Protein AF-A0A8S3I708-F1 (afdb_monomer)

InterPro domains:
  IPR000477 Reverse transcriptase domain [PF00078] (8-119)
  IPR000477 Reverse transcriptase domain [PS50878] (1-149)
  IPR003545 Telomerase reverse transcriptase [PR01365] (40-56)
  IPR003545 Telomerase reverse transcriptase [PR01365] (77-89)
  IPR043128 Reverse transcriptase/Diguanylate cyclase domain [G3DSA:3.30.70.270] (2-130)
  IPR043502 DNA/RNA polymerase superfamily [SSF56672] (41-200)
  IPR058912 Helix-turn-helix domain, animal [PF26215] (153-213)

pLDDT: mean 82.31, std 14.18, range [29.98, 96.44]

Mean predicted aligned error: 11.84 Å

Radius of gyration: 25.13 Å; Cα contacts (8 Å, |Δi|>4): 269; chains: 1; bounding box: 55×65×60 Å

Sequence (303 aa):
MEKLVQSKKLENLKLTKTDIKNLLLLSLKNNYFKFNNKFYKQKYGLPMGNTLSPLIADIYMDHYSKEHLQQINTPSKLWRYVDDILIITTMEEEQLKQYVNDLNNIKGTIRFTYEYEKKNKINFLDTTITKEIINNKQEIKIRWFRKETAADRFLNYRSSHNKSVKTNIVKNMTQRIIKTTNDPKEQQEDLNKLRRMLINSDYPINVIEKLIKEACETSKTKTPQTPNNKEFKYKINLPYVPGIEVLKRRLEKLNIKLYFSYPNKLQSVLNQSMKSQSRSVIYQVQCDCNPPKIYNGETKTRQ

Nearest PDB structures (foldseek):
  6wph-assembly1_B  TM=5.092E-01  e=2.331E+00  HIV-1 M:B_HXB2R
  8ghg-assembly1_A  TM=1.794E-01  e=8.470E+00  Homo sapiens

Foldseek 3Di:
DVVVVPPPVVVVVPADPVNVVVVVCCQFQQDWDADPNDIDGDPDAGDDPPPCRLVVLVVVVVVLCVVQVCPPDPFVDWDDDRPDIDTHDPDDPVRVVVSQVVSCPPPDDDHDDDDDQDQQWDDDDQWIWHWDQDPNDTDIWIFGDDDPPDPLEDAAPPDLDDPVVVLVVLLVLLLCRVVGGDDPVRSVVVLVSNLVSNVVSVHDNVSNVVSSVVSVVVNVDPDPPDPPPLQAPEEDEEAGDPPCVVVQVVCVVVSYHYHHDHPDDPCVVVPPPPVPPDDWDWDWDWDPDVVIDIDIDIDDDDD

Secondary structure (DSSP, 8-state):
-GGGTT-HHHHTTT--HHHHHHHHHHHHH--EEEETTEEEE--SSPPTT-TTHHHHHHHHHHHHIIIIIHHH---SEEEEETTEEEEE----HHHHHHHHHHHHHSSSS--------BTTEEEETTEEEEEEEETTEEEEEEEE---TT-------TTSSS-HHHHHHHHHHHHHHHHHH---HHHHHHHHHHHHHHHHTTT--HHHHHHHHHHHHHHHH------------SEEEEEE--TTTHHHHHHHHHTTEEEEEE----HHHHHTS-----SSS-EEEEEE-SSS-EEEEEE-----

Organism: NCBI:txid392030

Solvent-accessible surface area (backbone atoms only — not comparable to full-atom values): 18852 Å² total; per-residue (Å²): 118,75,81,70,73,73,40,73,74,53,69,76,62,76,63,50,75,65,53,53,50,51,53,49,49,50,64,70,66,66,44,68,50,78,54,95,95,38,82,46,68,67,88,72,86,69,60,88,88,46,87,59,34,63,58,55,51,49,54,51,51,52,49,49,39,60,66,58,56,52,71,79,44,83,54,86,44,75,48,75,59,95,90,50,74,51,75,46,70,91,68,51,72,70,55,48,51,50,53,43,49,55,58,47,65,46,94,68,92,68,73,74,84,87,82,77,73,52,95,52,30,42,77,57,90,62,25,32,42,32,65,43,77,56,95,95,37,85,43,80,46,38,32,63,42,77,66,89,85,57,86,63,71,58,81,49,55,84,49,86,61,62,66,68,60,63,50,47,53,52,31,52,52,49,42,46,40,59,76,37,23,73,49,71,68,60,36,51,53,53,49,54,50,49,51,52,27,39,47,77,16,63,42,56,66,73,58,51,55,52,41,47,50,53,28,60,54,50,70,73,53,88,68,83,78,73,79,80,80,74,82,55,85,42,78,47,78,42,72,57,53,95,73,56,68,64,52,45,65,58,35,48,74,71,37,28,42,72,44,73,41,76,85,89,39,70,62,71,67,69,60,58,80,76,78,68,92,62,83,72,46,78,48,75,48,78,40,93,48,90,77,71,46,76,48,78,48,69,51,78,78,85,127

Structure (mmCIF, N/CA/C/O backbone):
data_AF-A0A8S3I708-F1
#
_entry.id   AF-A0A8S3I708-F1
#
loop_
_atom_site.group_PDB
_atom_site.id
_atom_site.type_symbol
_atom_site.label_atom_id
_atom_site.label_alt_id
_atom_site.label_comp_id
_atom_site.label_asym_id
_atom_site.label_entity_id
_atom_site.label_seq_id
_atom_site.pdbx_PDB_ins_code
_atom_site.Cartn_x
_atom_site.Cartn_y
_atom_site.Cartn_z
_atom_site.occupancy
_atom_site.B_iso_or_equiv
_atom_site.auth_seq_id
_atom_site.auth_comp_id
_atom_site.auth_asym_id
_atom_site.auth_atom_id
_atom_site.pdbx_PDB_model_num
ATOM 1 N N . MET A 1 1 ? 1.262 28.264 4.996 1.00 37.06 1 MET A N 1
ATOM 2 C CA . MET A 1 1 ? 1.359 29.252 3.893 1.00 37.06 1 MET A CA 1
ATOM 3 C C . MET A 1 1 ? 2.664 30.046 3.929 1.00 37.06 1 MET A C 1
ATOM 5 O O . MET A 1 1 ? 3.233 30.258 2.870 1.00 37.06 1 MET A O 1
ATOM 9 N N . GLU A 1 2 ? 3.192 30.423 5.098 1.00 32.03 2 GLU A N 1
ATOM 10 C CA . GLU A 1 2 ? 4.430 31.227 5.199 1.00 32.03 2 GLU A CA 1
ATOM 11 C C . GLU A 1 2 ? 5.695 30.523 4.678 1.00 32.03 2 GLU A C 1
ATOM 13 O O . GLU A 1 2 ? 6.507 31.144 4.001 1.00 32.03 2 GLU A O 1
ATOM 18 N N . LYS A 1 3 ? 5.823 29.200 4.857 1.00 41.03 3 LYS A N 1
ATOM 19 C CA . LYS A 1 3 ? 6.991 28.436 4.367 1.00 41.03 3 LYS A CA 1
ATOM 20 C C . LYS A 1 3 ? 7.069 28.256 2.841 1.00 41.03 3 LYS A C 1
ATOM 22 O O . LYS A 1 3 ? 8.133 27.926 2.334 1.00 41.03 3 LYS A O 1
ATOM 27 N N . LEU A 1 4 ? 5.979 28.472 2.095 1.00 42.22 4 LEU A N 1
ATOM 28 C CA . LEU A 1 4 ? 5.983 28.377 0.622 1.00 42.22 4 LEU A CA 1
ATOM 29 C C . LEU A 1 4 ? 6.567 29.632 -0.047 1.00 42.22 4 LEU A C 1
ATOM 31 O O . LEU A 1 4 ? 7.024 29.557 -1.183 1.00 42.22 4 LEU A O 1
ATOM 35 N N . VAL A 1 5 ? 6.579 30.768 0.658 1.00 50.28 5 VAL A N 1
ATOM 36 C CA . VAL A 1 5 ? 7.016 32.067 0.119 1.00 50.28 5 VAL A CA 1
ATOM 37 C C . VAL A 1 5 ? 8.547 32.179 0.042 1.00 50.28 5 VAL A C 1
ATOM 39 O O . VAL A 1 5 ? 9.051 32.925 -0.782 1.00 50.28 5 VAL A O 1
ATOM 42 N N . GLN A 1 6 ? 9.297 31.385 0.814 1.00 50.06 6 GLN A N 1
ATOM 43 C CA . GLN A 1 6 ? 10.770 31.450 0.884 1.00 50.06 6 GLN A CA 1
ATOM 44 C C . GLN A 1 6 ? 11.503 30.545 -0.125 1.00 50.06 6 GLN A C 1
ATOM 46 O O . GLN A 1 6 ? 12.715 30.345 -0.039 1.00 50.06 6 GLN A O 1
ATOM 51 N N . SER A 1 7 ? 10.795 29.939 -1.081 1.00 58.12 7 SER A N 1
ATOM 52 C CA . SER A 1 7 ? 11.451 29.116 -2.099 1.00 58.12 7 SER A CA 1
ATOM 53 C C . SER A 1 7 ? 12.106 30.025 -3.153 1.00 58.12 7 SER A C 1
ATOM 55 O O . SER A 1 7 ? 11.399 30.648 -3.944 1.00 58.12 7 SER A O 1
ATOM 57 N N . LYS A 1 8 ? 13.447 30.029 -3.243 1.00 58.84 8 LYS A N 1
ATOM 58 C CA . LYS A 1 8 ? 14.225 30.743 -4.289 1.00 58.84 8 LYS A CA 1
ATOM 59 C C . LYS A 1 8 ? 13.737 30.480 -5.728 1.00 58.84 8 LYS A C 1
ATOM 61 O O . LYS A 1 8 ? 13.935 31.295 -6.620 1.00 58.84 8 LYS A O 1
ATOM 66 N N . LYS A 1 9 ? 13.076 29.340 -5.979 1.00 61.22 9 LYS A N 1
ATOM 67 C CA . LYS A 1 9 ? 12.461 29.010 -7.281 1.00 61.22 9 LYS A CA 1
ATOM 68 C C . LYS A 1 9 ? 11.229 29.859 -7.616 1.00 61.22 9 LYS A C 1
ATOM 70 O O . LYS A 1 9 ? 10.964 30.074 -8.791 1.00 61.22 9 LYS A O 1
ATOM 75 N N . LEU A 1 10 ? 10.477 30.298 -6.608 1.00 57.16 10 LEU A N 1
ATOM 76 C CA . LEU A 1 10 ? 9.274 31.123 -6.770 1.00 57.16 10 LEU A CA 1
ATOM 77 C C . LEU A 1 10 ? 9.633 32.595 -6.997 1.00 57.16 10 LEU A C 1
ATOM 79 O O . LEU A 1 10 ? 8.993 33.244 -7.818 1.00 57.16 10 LEU A O 1
ATOM 83 N N . GLU A 1 11 ? 10.698 33.086 -6.356 1.00 60.28 11 GLU A N 1
ATOM 84 C CA . GLU A 1 11 ? 11.213 34.452 -6.550 1.00 60.28 11 GLU A CA 1
ATOM 85 C C . GLU A 1 11 ? 11.608 34.718 -8.014 1.00 60.28 11 GLU A C 1
ATOM 87 O O . GLU A 1 11 ? 11.271 35.762 -8.570 1.00 60.28 11 GLU A O 1
ATOM 92 N N . ASN A 1 12 ? 12.212 33.732 -8.687 1.00 65.38 12 ASN A N 1
ATOM 93 C CA . ASN A 1 12 ? 12.595 33.842 -10.101 1.00 65.38 12 ASN A CA 1
ATOM 94 C C . ASN A 1 12 ? 11.407 33.866 -11.079 1.00 65.38 12 ASN A C 1
ATOM 96 O O . ASN A 1 12 ? 11.571 34.287 -12.223 1.00 65.38 12 ASN A O 1
ATOM 100 N N . LEU A 1 13 ? 10.223 33.405 -10.666 1.00 71.62 13 LEU A N 1
ATOM 101 C CA . LEU A 1 13 ? 9.054 33.289 -11.546 1.00 71.62 13 LEU A CA 1
ATOM 102 C C . LEU A 1 13 ? 8.212 34.572 -11.606 1.00 71.62 13 LEU A C 1
ATOM 104 O O . LEU A 1 13 ? 7.322 34.648 -12.447 1.00 71.62 13 LEU A O 1
ATOM 108 N N . LYS A 1 14 ? 8.474 35.570 -10.741 1.00 79.88 14 LYS A N 1
ATOM 109 C CA . LYS A 1 14 ? 7.702 36.830 -10.632 1.00 79.88 14 LYS A CA 1
ATOM 110 C C . LYS A 1 14 ? 6.175 36.634 -10.536 1.00 79.88 14 LYS A C 1
ATOM 112 O O . LYS A 1 14 ? 5.415 37.538 -10.865 1.00 79.88 14 LYS A O 1
ATOM 117 N N . LEU A 1 15 ? 5.714 35.464 -10.094 1.00 82.81 15 LEU A N 1
ATOM 118 C CA . LEU A 1 15 ? 4.290 35.166 -9.955 1.00 82.81 15 LEU A CA 1
ATOM 119 C C . LEU A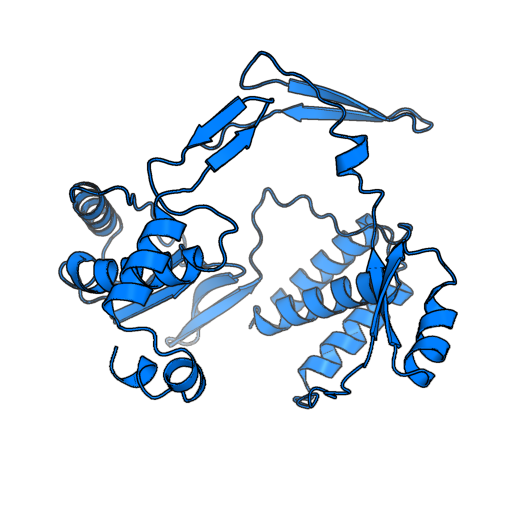 1 15 ? 3.785 35.680 -8.611 1.00 82.81 15 LEU A C 1
ATOM 121 O O . LEU A 1 15 ? 4.343 35.359 -7.559 1.00 82.81 15 LEU A O 1
ATOM 125 N N . THR A 1 16 ? 2.690 36.430 -8.632 1.00 86.06 16 THR A N 1
ATOM 126 C CA . THR A 1 16 ? 2.005 36.834 -7.406 1.00 86.06 16 THR A CA 1
ATOM 127 C C . THR A 1 16 ? 1.192 35.669 -6.831 1.00 86.06 16 THR A C 1
ATOM 129 O O . THR A 1 16 ? 0.880 34.684 -7.507 1.00 86.06 16 THR A O 1
ATOM 132 N N . LYS A 1 17 ? 0.773 35.784 -5.563 1.00 83.44 17 LYS A N 1
ATOM 133 C CA . LYS A 1 17 ? -0.164 34.821 -4.949 1.00 83.44 17 LYS A CA 1
ATOM 134 C C . LYS A 1 17 ? -1.465 34.700 -5.755 1.00 83.44 17 LYS A C 1
ATOM 136 O O . LYS A 1 17 ? -2.034 33.612 -5.838 1.00 83.44 17 LYS A O 1
ATOM 141 N N . THR A 1 18 ? -1.919 35.802 -6.351 1.00 88.56 18 THR A N 1
ATOM 142 C CA . THR A 1 18 ? -3.116 35.853 -7.196 1.00 88.56 18 THR A CA 1
ATOM 143 C C . THR A 1 18 ? -2.921 35.047 -8.475 1.00 88.56 18 THR A C 1
ATOM 145 O O . THR A 1 18 ? -3.789 34.246 -8.819 1.00 88.56 18 THR A O 1
ATOM 148 N N . ASP A 1 19 ? -1.761 35.168 -9.122 1.00 88.50 19 ASP A N 1
ATOM 149 C CA . ASP A 1 19 ? -1.447 34.410 -10.339 1.00 88.50 19 ASP A CA 1
ATOM 150 C C . ASP A 1 19 ? -1.415 32.910 -10.061 1.00 88.50 19 ASP A C 1
ATOM 152 O O . ASP A 1 19 ? -2.040 32.123 -10.770 1.00 88.50 19 ASP A O 1
ATOM 156 N N . ILE A 1 20 ? -0.769 32.508 -8.963 1.00 86.81 20 ILE A N 1
ATOM 157 C CA . ILE A 1 20 ? -0.723 31.105 -8.534 1.00 86.81 20 ILE A CA 1
ATOM 158 C C . ILE A 1 20 ? -2.139 30.582 -8.264 1.00 86.81 20 ILE A C 1
ATOM 160 O O . ILE A 1 20 ? -2.494 29.498 -8.728 1.00 86.81 20 ILE A O 1
ATOM 164 N N . LYS A 1 21 ? -2.978 31.351 -7.558 1.00 87.31 21 LYS A N 1
ATOM 165 C CA . LYS A 1 21 ? -4.379 30.981 -7.305 1.00 87.31 21 LYS A CA 1
ATOM 166 C C . LYS A 1 21 ? -5.159 30.816 -8.610 1.00 87.31 21 LYS A C 1
ATOM 168 O O . LYS A 1 21 ? -5.899 29.844 -8.750 1.00 87.31 21 LYS A O 1
ATOM 173 N N . ASN A 1 22 ? -4.985 31.724 -9.565 1.00 89.19 22 ASN A N 1
ATOM 174 C CA . ASN A 1 22 ? -5.660 31.663 -10.859 1.00 89.19 22 ASN A CA 1
ATOM 175 C C . ASN A 1 22 ? -5.219 30.441 -11.671 1.00 89.19 22 ASN A C 1
ATOM 177 O O . ASN A 1 22 ? -6.072 29.727 -12.196 1.00 89.19 22 ASN A O 1
ATOM 181 N N . LEU A 1 23 ? -3.918 30.141 -11.707 1.00 88.94 23 LEU A N 1
ATOM 182 C CA . LEU A 1 23 ? -3.381 28.950 -12.370 1.00 88.94 23 LEU A CA 1
ATOM 183 C C . LEU A 1 23 ? -3.898 27.654 -11.731 1.00 88.94 23 LEU A C 1
ATOM 185 O O . LEU A 1 23 ? -4.279 26.720 -12.441 1.00 88.94 23 LEU A O 1
ATOM 189 N N . LEU A 1 24 ? -3.979 27.606 -10.398 1.00 88.06 24 LEU A N 1
ATOM 190 C CA . LEU A 1 24 ? -4.580 26.482 -9.680 1.00 88.06 24 LEU A CA 1
ATOM 191 C C . LEU A 1 24 ? -6.058 26.326 -10.042 1.00 88.06 24 LEU A C 1
ATOM 193 O O . LEU A 1 24 ? -6.481 25.241 -10.430 1.00 88.06 24 LEU A O 1
ATOM 197 N N . LEU A 1 25 ? -6.847 27.401 -9.980 1.00 87.88 25 LEU A N 1
ATOM 198 C CA . LEU A 1 25 ? -8.266 27.356 -10.337 1.00 87.88 25 LEU A CA 1
ATOM 199 C C . LEU A 1 25 ? -8.478 26.943 -11.796 1.00 87.88 25 LEU A C 1
ATOM 201 O O . LEU A 1 25 ? -9.399 26.179 -12.072 1.00 87.88 25 LEU A O 1
ATOM 205 N N . LEU A 1 26 ? -7.627 27.398 -12.716 1.00 87.44 26 LEU A N 1
ATOM 206 C CA . LEU A 1 26 ? -7.663 26.995 -14.119 1.00 87.44 26 LEU A CA 1
ATOM 207 C C . LEU A 1 2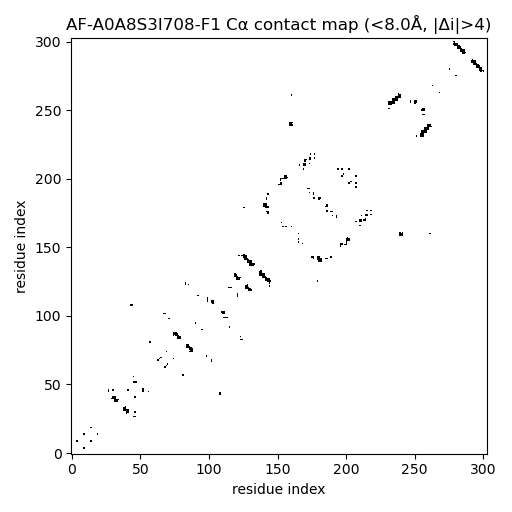6 ? -7.429 25.483 -14.266 1.00 87.44 26 LEU A C 1
ATOM 209 O O . LEU A 1 26 ? -8.214 24.811 -14.936 1.00 87.44 26 LEU A O 1
ATOM 213 N N . SER A 1 27 ? -6.400 24.949 -13.600 1.00 85.94 27 SER A N 1
ATOM 214 C CA . SER A 1 27 ? -6.069 23.515 -13.599 1.00 85.94 27 SER A CA 1
ATOM 215 C C . SER A 1 27 ? -7.179 22.658 -12.976 1.00 85.94 27 SER A C 1
ATOM 217 O O . SER A 1 27 ? -7.493 21.574 -13.460 1.00 85.94 27 SER A O 1
ATOM 219 N N . LEU A 1 28 ? -7.834 23.157 -11.925 1.00 85.31 28 LEU A N 1
ATOM 220 C CA . LEU A 1 28 ? -8.869 22.418 -11.197 1.00 85.31 28 LEU A CA 1
ATOM 221 C C . LEU A 1 28 ? -10.271 22.537 -11.825 1.00 85.31 28 LEU A C 1
ATOM 223 O O . LEU A 1 28 ? -11.096 21.644 -11.641 1.00 85.31 28 LEU A O 1
ATOM 227 N N . LYS A 1 29 ? -10.569 23.602 -12.581 1.00 85.06 29 LYS A N 1
ATOM 228 C CA . LYS A 1 29 ? -11.890 23.807 -13.215 1.00 85.06 29 LYS A CA 1
ATOM 229 C C . LYS A 1 29 ? -11.995 23.244 -14.633 1.00 85.06 29 LYS A C 1
ATOM 231 O O . LYS A 1 29 ? -13.107 22.971 -15.094 1.00 85.06 29 LYS A O 1
ATOM 236 N N . ASN A 1 30 ? -10.876 23.072 -15.334 1.00 84.94 30 ASN A N 1
ATOM 237 C CA . ASN A 1 30 ? -10.848 22.655 -16.740 1.00 84.94 30 ASN A CA 1
ATOM 238 C C . ASN A 1 30 ? -10.464 21.182 -16.911 1.00 84.94 30 ASN A C 1
ATOM 240 O O . ASN A 1 30 ? -9.623 20.831 -17.733 1.00 84.94 30 ASN A O 1
ATOM 244 N N . ASN A 1 31 ? -11.120 20.314 -16.143 1.00 86.81 31 ASN A N 1
ATOM 245 C CA . ASN A 1 31 ? -10.884 18.876 -16.192 1.00 86.81 31 ASN A CA 1
ATOM 246 C C . ASN A 1 31 ? -11.813 18.203 -17.198 1.00 86.81 31 ASN A C 1
ATOM 248 O O . ASN A 1 31 ? -12.955 17.856 -16.882 1.00 86.81 31 ASN A O 1
ATOM 252 N N . TYR A 1 32 ? -11.299 18.039 -18.417 1.00 88.44 32 TYR A N 1
ATOM 253 C CA . TYR A 1 32 ? -11.962 17.333 -19.505 1.00 88.44 32 TYR A CA 1
ATOM 254 C C . TYR A 1 32 ? -11.258 16.008 -19.788 1.00 88.44 32 TYR A C 1
ATOM 256 O O . TYR A 1 32 ? -10.031 15.942 -19.816 1.00 88.44 32 TYR A O 1
ATOM 264 N N . PHE A 1 33 ? -12.029 14.955 -20.036 1.00 86.56 33 PHE A N 1
ATOM 265 C CA . PHE A 1 33 ? -11.498 13.657 -20.444 1.00 86.56 33 PHE A CA 1
ATOM 266 C C . PHE A 1 33 ? -12.356 13.042 -21.549 1.00 86.56 33 PHE A C 1
ATOM 268 O O . PHE A 1 33 ? -13.539 13.357 -21.694 1.00 86.56 33 PHE A O 1
ATOM 275 N N . LYS A 1 34 ? -11.743 12.169 -22.353 1.00 87.56 34 LYS A N 1
ATOM 276 C CA . LYS A 1 34 ? -12.406 11.460 -23.451 1.00 87.56 34 LYS A CA 1
ATOM 277 C C . LYS A 1 34 ? -12.672 10.016 -23.040 1.00 87.56 34 LYS A C 1
ATOM 279 O O . LYS A 1 34 ? -11.747 9.301 -22.669 1.00 87.56 34 LYS A O 1
ATOM 284 N N . PHE A 1 35 ? -13.919 9.576 -23.158 1.00 85.31 35 PHE A N 1
ATOM 285 C CA . PHE A 1 35 ? -14.323 8.187 -22.944 1.00 85.31 35 PHE A CA 1
ATOM 286 C C . PHE A 1 35 ? -15.353 7.790 -24.004 1.00 85.31 35 PHE A C 1
ATOM 288 O O . PHE A 1 35 ? -16.241 8.577 -24.316 1.00 85.31 35 PHE A O 1
ATOM 295 N N . ASN A 1 36 ? -15.223 6.605 -24.611 1.00 85.81 36 ASN A N 1
ATOM 296 C CA . ASN A 1 36 ? -16.101 6.141 -25.700 1.00 85.81 36 ASN A CA 1
ATOM 297 C C . ASN A 1 36 ? -16.344 7.195 -26.799 1.00 85.81 36 ASN A C 1
ATOM 299 O O . ASN A 1 36 ? -17.475 7.439 -27.211 1.00 85.81 36 ASN A O 1
ATOM 303 N N . ASN A 1 37 ? -15.271 7.856 -27.249 1.00 87.81 37 ASN A N 1
ATOM 304 C CA . ASN A 1 37 ? -15.313 8.943 -28.235 1.00 87.81 37 ASN A CA 1
ATOM 305 C C . ASN A 1 37 ? -16.171 10.168 -27.869 1.00 87.81 37 ASN A C 1
ATOM 307 O O . ASN A 1 37 ? -16.387 11.026 -28.718 1.00 87.81 37 ASN A O 1
ATOM 311 N N . LYS A 1 38 ? -16.580 10.308 -26.606 1.00 88.31 38 LYS A N 1
ATOM 312 C CA . LYS A 1 38 ? -17.287 11.480 -26.084 1.00 88.31 38 LYS A CA 1
ATOM 313 C C . LYS A 1 38 ? -16.414 12.232 -25.084 1.00 88.31 38 LYS A C 1
ATOM 315 O O . LYS A 1 38 ? -15.625 11.625 -24.358 1.00 88.31 38 LYS A O 1
ATOM 320 N N . PHE A 1 39 ? -16.551 13.554 -25.067 1.00 91.69 39 PHE A N 1
ATOM 321 C CA . PHE A 1 39 ? -15.880 14.420 -24.103 1.00 91.69 39 PHE A CA 1
ATOM 322 C C . PHE A 1 39 ? -16.766 14.631 -22.881 1.00 91.69 39 PHE A C 1
ATOM 324 O O . PHE A 1 39 ? -17.960 14.900 -23.002 1.00 91.69 39 PHE A O 1
ATOM 331 N N . TYR A 1 40 ? -16.159 14.535 -21.706 1.00 89.25 40 TYR A N 1
ATOM 332 C CA . TYR A 1 40 ? -16.812 14.732 -20.423 1.00 89.25 40 TYR A CA 1
ATOM 333 C C . TYR A 1 40 ? -16.050 15.776 -19.622 1.00 89.25 40 TYR A C 1
ATOM 335 O O . TYR A 1 40 ? -14.821 15.816 -19.664 1.00 89.25 40 TYR A O 1
ATOM 343 N N . LYS A 1 41 ? -16.785 16.601 -18.873 1.00 89.56 41 LYS A N 1
ATOM 344 C CA . LYS A 1 41 ? -16.226 17.524 -17.886 1.00 89.56 41 LYS A CA 1
ATOM 345 C C . LYS A 1 41 ? -16.517 16.995 -16.490 1.00 89.56 41 LYS A C 1
ATOM 347 O O . LYS A 1 41 ? -17.677 16.747 -16.159 1.00 89.56 41 LYS A O 1
ATOM 352 N N . GLN A 1 42 ? -15.487 16.862 -15.665 1.00 87.56 42 GLN A N 1
ATOM 353 C CA . GLN A 1 42 ? -15.675 16.513 -14.263 1.00 87.56 42 GLN A CA 1
ATOM 354 C C . GLN A 1 42 ? -16.292 17.702 -13.514 1.00 87.56 42 GLN A C 1
ATOM 356 O O . GLN A 1 42 ? -15.722 18.791 -13.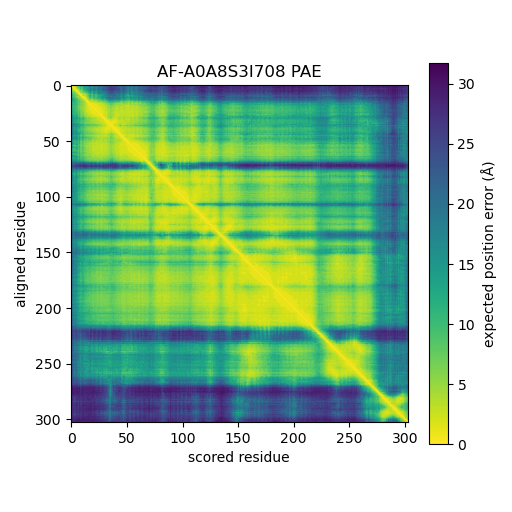489 1.00 87.56 42 GLN A O 1
ATOM 361 N N . LYS A 1 43 ? -17.483 17.498 -12.935 1.00 85.56 43 LYS A N 1
ATOM 362 C CA . LYS A 1 43 ? -18.209 18.527 -12.167 1.00 85.56 43 LYS A CA 1
ATOM 363 C C . LYS A 1 43 ? -17.924 18.475 -10.665 1.00 85.56 43 LYS A C 1
ATOM 365 O O . LYS A 1 43 ? -17.987 19.509 -10.013 1.00 85.56 43 LYS A O 1
ATOM 370 N N . TYR A 1 44 ? -17.623 17.288 -10.137 1.00 83.50 44 TYR A N 1
ATOM 371 C CA . TYR A 1 44 ? -17.433 17.047 -8.707 1.00 83.50 44 TYR A CA 1
ATOM 372 C C . TYR A 1 44 ? -16.112 16.335 -8.436 1.00 83.50 44 TYR A C 1
ATOM 374 O O . TYR A 1 44 ? -15.697 15.450 -9.193 1.00 83.50 44 TYR A O 1
ATOM 382 N N . GLY A 1 45 ? -15.488 16.709 -7.321 1.00 85.44 45 GLY A N 1
ATOM 383 C CA . GLY A 1 45 ? -14.213 16.160 -6.886 1.00 85.44 45 GLY A CA 1
ATOM 384 C C . GLY A 1 45 ? -13.034 16.606 -7.747 1.00 85.44 45 GLY A C 1
ATOM 385 O O . GLY A 1 45 ? -13.139 17.486 -8.604 1.00 85.44 45 GLY A O 1
ATOM 386 N N . LEU A 1 46 ? -11.896 15.977 -7.484 1.00 87.88 46 LEU A N 1
ATOM 387 C CA . LEU A 1 46 ? -10.639 16.245 -8.162 1.00 87.88 46 LEU A CA 1
ATOM 388 C C . LEU A 1 46 ? -10.336 15.142 -9.188 1.00 87.88 46 LEU A C 1
ATOM 390 O O . LEU A 1 46 ? -10.673 13.977 -8.952 1.00 87.88 46 LEU A O 1
ATOM 394 N N . PRO A 1 47 ? -9.734 15.476 -10.339 1.00 86.19 47 PRO A N 1
ATOM 395 C CA . PRO A 1 47 ? -9.360 14.494 -11.352 1.00 86.19 47 PRO A CA 1
ATOM 396 C C . PRO A 1 47 ? -8.272 13.546 -10.846 1.00 86.19 47 PRO A C 1
ATOM 398 O O . PRO A 1 47 ? -7.161 13.949 -10.491 1.00 86.19 47 PRO A O 1
ATOM 401 N N . MET A 1 48 ? -8.563 12.248 -10.891 1.00 82.81 48 MET A N 1
ATOM 402 C CA . MET A 1 48 ? -7.543 11.226 -10.677 1.00 82.81 48 MET A CA 1
ATOM 403 C C . MET A 1 48 ? -6.481 11.328 -11.783 1.00 82.81 48 MET A C 1
ATOM 405 O O . MET A 1 48 ? -6.807 11.346 -12.968 1.00 82.81 48 MET A O 1
ATOM 409 N N . GLY A 1 49 ? -5.206 11.406 -11.397 1.00 81.00 49 GLY A N 1
ATOM 410 C CA . GLY A 1 49 ? -4.072 11.511 -12.326 1.00 81.00 49 GLY A CA 1
ATOM 411 C C . GLY A 1 49 ? -3.540 12.930 -12.554 1.00 81.00 49 GLY A C 1
ATOM 412 O O . GLY A 1 49 ? -2.448 13.076 -13.099 1.00 81.00 49 GLY A O 1
ATOM 413 N N . ASN A 1 50 ? -4.235 13.974 -12.093 1.00 84.38 50 ASN A N 1
ATOM 414 C CA . ASN A 1 50 ? -3.649 15.314 -12.034 1.00 84.38 50 ASN A CA 1
ATOM 415 C C . ASN A 1 50 ? -2.642 15.375 -10.874 1.00 84.38 50 ASN A C 1
ATOM 417 O O . ASN A 1 50 ? -2.955 14.995 -9.747 1.00 84.38 50 ASN A O 1
ATOM 421 N N . THR A 1 51 ? -1.440 15.882 -11.141 1.00 85.75 51 THR A N 1
ATOM 422 C CA . THR A 1 51 ? -0.334 15.955 -10.173 1.00 85.75 51 THR A CA 1
ATOM 423 C C . THR A 1 51 ? -0.650 16.802 -8.942 1.00 85.75 51 THR A C 1
ATOM 425 O O . THR A 1 51 ? -0.109 16.542 -7.872 1.00 85.75 51 THR A O 1
ATOM 428 N N . LEU A 1 52 ? -1.536 17.790 -9.070 1.00 87.94 52 LEU A N 1
ATOM 429 C CA . LEU A 1 52 ? -1.939 18.668 -7.972 1.00 87.94 52 LEU A CA 1
ATOM 430 C C . LEU A 1 52 ? -3.087 18.092 -7.146 1.00 87.94 52 LEU A C 1
ATOM 432 O O . LEU A 1 52 ? -3.259 18.473 -5.993 1.00 87.94 52 LEU A O 1
ATOM 436 N N . SER A 1 53 ? -3.880 17.185 -7.713 1.00 88.88 53 SER A N 1
ATOM 437 C CA . SER A 1 53 ? -5.098 16.699 -7.059 1.00 88.88 53 SER A CA 1
ATOM 438 C C . SER A 1 53 ? -4.853 16.000 -5.719 1.00 88.88 53 SER A C 1
ATOM 440 O O . SER A 1 53 ? -5.570 16.337 -4.782 1.00 88.88 53 SER A O 1
ATOM 442 N N . PRO A 1 54 ? -3.836 15.128 -5.556 1.00 89.62 54 PRO A N 1
ATOM 443 C CA . PRO A 1 54 ? -3.525 14.540 -4.252 1.00 89.62 54 PRO A CA 1
ATOM 444 C C . PRO A 1 54 ? -3.219 15.596 -3.185 1.00 89.62 54 PRO A C 1
ATOM 446 O O . PRO A 1 54 ? -3.766 15.541 -2.091 1.00 89.62 54 PRO A O 1
ATOM 449 N N . LEU A 1 55 ? -2.423 16.613 -3.531 1.00 89.19 55 LEU A N 1
ATOM 450 C CA . LEU A 1 55 ? -2.061 17.684 -2.604 1.00 89.19 55 LEU A CA 1
ATOM 451 C C . LEU A 1 55 ? -3.283 18.512 -2.183 1.00 89.19 55 LEU A C 1
ATOM 453 O O . LEU A 1 55 ? -3.447 18.820 -1.007 1.00 89.19 55 LEU A O 1
ATOM 457 N N . ILE A 1 56 ? -4.139 18.883 -3.138 1.00 89.94 56 ILE A N 1
ATOM 458 C CA . ILE A 1 56 ? -5.345 19.666 -2.845 1.00 89.94 56 ILE A CA 1
ATOM 459 C C . ILE A 1 56 ? -6.352 18.835 -2.040 1.00 89.94 56 ILE A C 1
ATOM 461 O O . ILE A 1 56 ? -6.954 19.366 -1.108 1.00 89.94 56 ILE A O 1
ATOM 465 N N . ALA A 1 57 ? -6.500 17.542 -2.350 1.00 90.31 57 ALA A N 1
ATOM 466 C CA . ALA A 1 57 ? -7.316 16.621 -1.562 1.00 90.31 57 ALA A CA 1
ATOM 467 C C . ALA A 1 57 ? -6.809 16.530 -0.118 1.00 90.31 57 ALA A C 1
ATOM 469 O O . ALA A 1 57 ? -7.605 16.636 0.808 1.00 90.31 57 ALA A O 1
ATOM 470 N N . ASP A 1 58 ? -5.495 16.409 0.083 1.00 90.56 58 ASP A N 1
ATOM 471 C CA . ASP A 1 58 ? -4.896 16.348 1.416 1.00 90.56 58 ASP A CA 1
ATOM 472 C C . ASP A 1 58 ? -5.106 17.631 2.222 1.00 90.56 58 ASP A C 1
ATOM 474 O O . ASP A 1 58 ? -5.435 17.550 3.403 1.00 90.56 58 ASP A O 1
ATOM 478 N N . ILE A 1 59 ? -4.959 18.805 1.598 1.00 90.25 59 ILE A N 1
ATOM 479 C CA . ILE A 1 59 ? -5.223 20.098 2.253 1.00 90.25 59 ILE A CA 1
ATOM 480 C C . ILE A 1 59 ? -6.697 20.206 2.652 1.00 90.25 59 ILE A C 1
ATOM 482 O O . ILE A 1 59 ? -7.006 20.614 3.770 1.00 90.25 59 ILE A O 1
ATOM 486 N N . TYR A 1 60 ? -7.606 19.835 1.747 1.00 89.75 60 TYR A N 1
ATOM 487 C CA . TYR A 1 60 ? -9.038 19.853 2.025 1.00 89.75 60 TYR A CA 1
ATOM 488 C C . TYR A 1 60 ? -9.398 18.893 3.163 1.00 89.75 60 TYR A C 1
ATOM 490 O O . TYR A 1 60 ? -10.089 19.288 4.097 1.00 89.75 60 TYR A O 1
ATOM 498 N N . MET A 1 61 ? -8.888 17.658 3.128 1.00 89.31 61 MET A N 1
ATOM 499 C CA . MET A 1 61 ? -9.156 16.661 4.163 1.00 89.31 61 MET A CA 1
ATOM 500 C C . MET A 1 61 ? -8.525 17.024 5.508 1.00 89.31 61 MET A C 1
ATOM 502 O O . MET A 1 61 ? -9.123 16.721 6.534 1.00 89.31 61 MET A O 1
ATOM 506 N N . ASP A 1 62 ? -7.365 17.685 5.540 1.00 87.56 62 ASP A N 1
ATOM 507 C CA . ASP A 1 62 ? -6.778 18.210 6.782 1.00 87.56 62 ASP A CA 1
ATOM 508 C C . ASP A 1 62 ? -7.674 19.286 7.416 1.00 87.56 62 ASP A C 1
ATOM 510 O O . ASP A 1 62 ? -7.955 19.224 8.613 1.00 87.56 62 ASP A O 1
ATOM 514 N N . HIS A 1 63 ? -8.186 20.222 6.609 1.00 87.44 63 HIS A N 1
ATOM 515 C CA . HIS A 1 63 ? -9.142 21.234 7.067 1.00 87.44 63 HIS A CA 1
ATOM 516 C C . HIS A 1 63 ? -10.446 20.599 7.561 1.00 87.44 63 HIS A C 1
ATOM 518 O O . HIS A 1 63 ? -10.854 20.834 8.694 1.00 87.44 63 HIS A O 1
ATOM 524 N N . TYR A 1 64 ? -11.046 19.723 6.749 1.00 87.44 64 TYR A N 1
ATOM 525 C CA . TYR A 1 64 ? -12.271 18.996 7.085 1.00 87.44 64 TYR A CA 1
ATOM 526 C C . TYR A 1 64 ? -12.114 18.192 8.383 1.00 87.44 64 TYR A C 1
ATOM 528 O O . TYR A 1 64 ? -13.001 18.184 9.232 1.00 87.44 64 TYR A O 1
ATOM 536 N N . SER A 1 65 ? -10.966 17.531 8.565 1.00 84.00 65 SER A N 1
ATOM 537 C CA . SER A 1 65 ? -10.681 16.749 9.771 1.00 84.00 65 SER A CA 1
ATOM 538 C C . SER A 1 65 ? -10.629 17.627 11.021 1.00 84.00 65 SER A C 1
ATOM 540 O O . SER A 1 65 ? -11.169 17.248 12.057 1.00 84.00 65 SER A O 1
ATOM 542 N N . LYS A 1 66 ? -10.011 18.809 10.935 1.00 81.81 66 LYS A N 1
ATOM 543 C CA . LYS A 1 66 ? -9.929 19.759 12.055 1.00 81.81 66 LYS A CA 1
ATOM 544 C C . LYS A 1 66 ? -11.278 20.375 12.399 1.00 81.81 66 LYS A C 1
ATOM 546 O O . LYS A 1 66 ? -11.587 20.536 13.573 1.00 81.81 66 LYS A O 1
ATOM 551 N N . GLU A 1 67 ? -12.078 20.698 11.391 1.00 83.19 67 GLU A N 1
ATOM 552 C CA . GLU A 1 67 ? -13.391 21.300 11.611 1.00 83.19 67 GLU A CA 1
ATOM 553 C C . GLU A 1 67 ? -14.428 20.294 12.099 1.00 83.19 67 GLU A C 1
ATOM 555 O O . GLU A 1 67 ? -15.191 20.607 13.001 1.00 83.19 67 GLU A O 1
ATOM 560 N N . HIS A 1 68 ? -14.471 19.089 11.529 1.00 82.06 68 HIS A N 1
ATOM 561 C CA . HIS A 1 68 ? -15.602 18.182 11.738 1.00 82.06 68 HIS A CA 1
ATOM 562 C C . HIS A 1 68 ? -15.236 16.913 12.505 1.00 82.06 68 HIS A C 1
ATOM 564 O O . HIS A 1 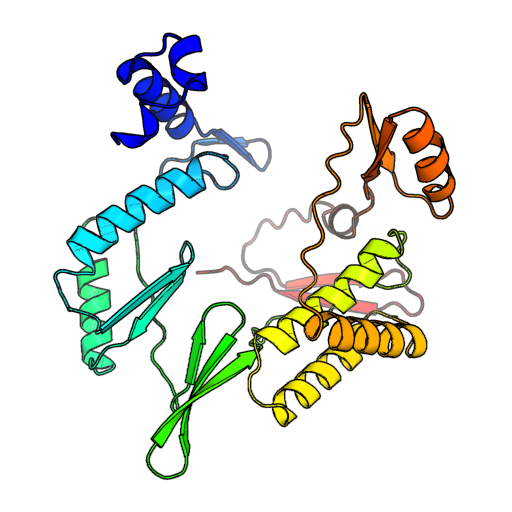68 ? -16.016 16.465 13.342 1.00 82.06 68 HIS A O 1
ATOM 570 N N . LEU A 1 69 ? -14.050 16.335 12.275 1.00 77.50 69 LEU A N 1
ATOM 571 C CA . LEU A 1 69 ? -13.669 15.099 12.971 1.00 77.50 69 LEU A CA 1
ATOM 572 C C . LEU A 1 69 ? -13.257 15.363 14.427 1.00 77.50 69 LEU A C 1
ATOM 574 O O . LEU A 1 69 ? -13.574 14.550 15.292 1.00 77.50 69 LEU A O 1
ATOM 578 N N . GLN A 1 70 ? -12.582 16.488 14.699 1.00 66.06 70 GLN A N 1
ATOM 579 C CA . GLN A 1 70 ? -12.048 16.835 16.028 1.00 66.06 70 GLN A CA 1
ATOM 580 C C . GLN A 1 70 ? -13.079 17.438 16.996 1.00 66.06 70 GLN A C 1
ATOM 582 O O . GLN A 1 70 ? -12.840 17.433 18.200 1.00 66.06 70 GLN A O 1
ATOM 587 N N . GLN A 1 71 ? -14.205 17.963 16.502 1.00 57.44 71 GLN A N 1
ATOM 588 C CA . GLN A 1 71 ? -15.209 18.630 17.345 1.00 57.44 71 GLN A CA 1
ATOM 589 C C . GLN A 1 71 ? -16.171 17.661 18.042 1.00 57.44 71 GLN A C 1
ATOM 591 O O . GLN A 1 71 ? -16.740 18.008 19.071 1.00 57.44 71 GLN A O 1
ATOM 596 N N . ILE A 1 72 ? -16.356 16.456 17.500 1.00 53.78 72 ILE A N 1
ATOM 597 C CA . ILE A 1 72 ? -17.389 15.519 17.971 1.00 53.78 72 ILE A CA 1
ATOM 598 C C . ILE A 1 72 ? -16.789 14.439 18.896 1.00 53.78 72 ILE A C 1
ATOM 600 O O . ILE A 1 72 ? -17.490 13.862 19.720 1.00 53.78 72 ILE A O 1
ATOM 604 N N . ASN A 1 73 ? -15.479 14.187 18.823 1.00 53.25 73 ASN A N 1
ATOM 605 C CA . ASN A 1 73 ? -14.761 13.373 19.801 1.00 53.25 73 ASN A CA 1
ATOM 606 C C . ASN A 1 73 ? -13.287 13.780 19.815 1.00 53.25 73 ASN A C 1
ATOM 608 O O . ASN A 1 73 ? -12.743 14.131 18.773 1.00 53.25 73 ASN A O 1
ATOM 612 N N . THR A 1 74 ? -12.621 13.704 20.962 1.00 57.06 74 THR A N 1
ATOM 613 C CA . THR A 1 74 ? -11.156 13.751 21.063 1.00 57.06 74 THR A CA 1
ATOM 614 C C . THR A 1 74 ? -10.626 12.320 20.924 1.00 57.06 74 THR A C 1
ATOM 616 O O . THR A 1 74 ? -10.385 11.662 21.939 1.00 57.06 74 THR A O 1
ATOM 619 N N . PRO A 1 75 ? -10.471 11.758 19.702 1.00 58.44 75 PRO A N 1
ATOM 620 C CA . PRO A 1 75 ? -9.863 10.445 19.560 1.00 58.44 75 PRO A CA 1
ATOM 621 C C . PRO A 1 75 ? -8.478 10.500 20.191 1.00 58.44 75 PRO A C 1
ATOM 623 O O . PRO A 1 75 ? -7.705 11.421 19.919 1.00 58.44 75 PRO A O 1
ATOM 626 N N . SER A 1 76 ? -8.144 9.517 21.029 1.00 65.69 76 SER A N 1
ATOM 627 C CA . SER A 1 76 ? -6.846 9.512 21.710 1.00 65.69 76 SER A CA 1
ATOM 628 C C . SER A 1 76 ? -5.704 9.558 20.691 1.00 65.69 76 SER A C 1
ATOM 630 O O . SER A 1 76 ? -4.674 10.180 20.948 1.00 65.69 76 SER A O 1
ATOM 632 N N . LYS A 1 77 ? -5.908 8.919 19.524 1.00 77.25 77 LYS A N 1
ATOM 633 C CA . LYS A 1 77 ? -5.050 8.995 18.334 1.00 77.25 77 LYS A CA 1
ATOM 634 C C . LYS A 1 77 ? -5.869 8.808 17.051 1.00 77.25 77 LYS A C 1
ATOM 636 O O . LYS A 1 77 ? -6.764 7.964 17.000 1.00 77.25 77 LYS A O 1
ATOM 641 N N . LEU A 1 78 ? -5.502 9.556 16.011 1.00 84.81 78 LEU A N 1
ATOM 642 C CA . LEU A 1 78 ? -6.017 9.430 14.647 1.00 84.81 78 LEU A CA 1
ATOM 643 C C . LEU A 1 78 ? -4.838 9.330 13.679 1.00 84.81 78 LEU A C 1
ATOM 645 O O . LEU A 1 78 ? -3.924 10.155 13.718 1.00 84.81 78 LEU A O 1
ATOM 649 N N . TRP A 1 79 ? -4.882 8.344 12.788 1.00 87.25 79 TRP A N 1
ATOM 650 C CA . TRP A 1 79 ? -3.968 8.233 11.655 1.00 87.25 79 TRP A CA 1
ATOM 651 C C . TRP A 1 79 ? -4.762 8.321 10.361 1.00 87.25 79 TRP A C 1
ATOM 653 O O . TRP A 1 79 ? -5.773 7.644 10.211 1.00 87.25 79 TRP A O 1
ATOM 663 N N . ARG A 1 80 ? -4.287 9.130 9.414 1.00 88.81 80 ARG A N 1
ATOM 664 C CA . ARG A 1 80 ? -4.853 9.225 8.066 1.00 88.81 80 ARG A CA 1
ATOM 665 C C . ARG A 1 80 ? -3.791 8.859 7.042 1.00 88.81 80 ARG A C 1
ATOM 667 O O . ARG A 1 80 ? -2.684 9.395 7.087 1.00 88.81 80 ARG A O 1
ATOM 674 N N . TYR A 1 81 ? -4.146 7.988 6.108 1.00 89.88 81 TYR A N 1
ATOM 675 C CA . TYR A 1 81 ? -3.366 7.697 4.916 1.00 89.88 81 TYR A CA 1
ATOM 676 C C . TYR A 1 81 ? -4.237 7.950 3.689 1.00 89.88 81 TYR A C 1
ATOM 678 O O . TYR A 1 81 ? -5.042 7.107 3.315 1.00 89.88 81 TYR A O 1
ATOM 686 N N . VAL A 1 82 ? -4.073 9.124 3.072 1.00 87.69 82 VAL A N 1
ATOM 687 C CA . VAL A 1 82 ? -4.904 9.588 1.950 1.00 87.69 82 VAL A CA 1
ATOM 688 C C . VAL A 1 82 ? -6.397 9.538 2.321 1.00 87.69 82 VAL A C 1
ATOM 690 O O . VAL A 1 82 ? -6.866 10.412 3.053 1.00 87.69 82 VAL A O 1
ATOM 693 N N . ASP A 1 83 ? -7.121 8.535 1.843 1.00 88.25 83 ASP A N 1
ATOM 694 C CA . ASP A 1 83 ? -8.548 8.291 2.017 1.00 88.25 83 ASP A CA 1
ATOM 695 C C . ASP A 1 83 ? -8.884 7.383 3.212 1.00 88.25 83 ASP A C 1
ATOM 697 O O . ASP A 1 83 ? -9.995 7.471 3.732 1.00 88.25 83 ASP A O 1
ATOM 701 N N . ASP A 1 84 ? -7.932 6.586 3.704 1.00 91.00 84 ASP A N 1
ATOM 702 C CA . ASP A 1 84 ? -8.144 5.679 4.835 1.00 91.00 84 ASP A CA 1
ATOM 703 C C . ASP A 1 84 ? -7.823 6.359 6.177 1.00 91.00 84 ASP A C 1
ATOM 705 O O . ASP A 1 84 ? -6.781 7.005 6.343 1.00 91.00 84 ASP A O 1
ATOM 709 N N . ILE A 1 85 ? -8.697 6.178 7.173 1.00 90.06 85 ILE A N 1
ATOM 710 C CA . ILE A 1 85 ? -8.537 6.725 8.529 1.00 90.06 85 ILE A CA 1
ATOM 711 C C . ILE A 1 85 ? -8.614 5.588 9.553 1.00 90.06 85 ILE A C 1
ATOM 713 O O . ILE A 1 85 ? -9.557 4.804 9.546 1.00 90.06 85 ILE A O 1
ATOM 717 N N . LEU A 1 86 ? -7.642 5.534 10.464 1.00 90.88 86 LEU A N 1
ATOM 718 C CA . LEU A 1 86 ? -7.663 4.686 11.654 1.00 90.88 86 LEU A CA 1
ATOM 719 C C . LEU A 1 86 ? -7.856 5.557 12.895 1.00 90.88 86 LEU A C 1
ATOM 721 O O . LEU A 1 86 ? -7.076 6.483 13.138 1.00 90.88 86 LEU A O 1
ATOM 725 N N . ILE A 1 87 ? -8.867 5.233 13.697 1.00 87.75 87 ILE A N 1
ATOM 726 C CA . ILE A 1 87 ? -9.218 5.963 14.917 1.00 87.75 87 ILE A CA 1
ATOM 727 C C . ILE A 1 87 ? -9.146 5.010 16.109 1.00 87.75 87 ILE A C 1
ATOM 729 O O . ILE A 1 87 ? -9.714 3.922 16.070 1.00 87.75 87 ILE A O 1
ATOM 733 N N . ILE A 1 88 ? -8.474 5.434 17.182 1.00 87.00 88 ILE A N 1
ATOM 734 C CA . ILE A 1 88 ? -8.605 4.802 18.501 1.00 87.00 88 ILE A CA 1
ATOM 735 C C . ILE A 1 88 ? -9.592 5.628 19.320 1.00 87.00 88 ILE A C 1
ATOM 737 O O . ILE A 1 88 ? -9.392 6.827 19.524 1.00 87.00 88 ILE A O 1
ATOM 741 N N . THR A 1 89 ? -10.653 4.974 19.783 1.00 85.44 89 THR A N 1
ATOM 742 C CA . THR A 1 89 ? -11.767 5.601 20.494 1.00 85.44 89 THR A CA 1
ATOM 743 C C . THR A 1 89 ? -12.329 4.665 21.562 1.00 85.44 89 THR A C 1
ATOM 745 O O . THR A 1 89 ? -12.146 3.451 21.486 1.00 85.44 89 THR A O 1
ATOM 748 N N . THR A 1 90 ? -13.003 5.248 22.551 1.00 85.56 90 THR A N 1
ATOM 749 C CA . THR A 1 90 ? -13.814 4.550 23.555 1.00 85.56 90 THR A CA 1
ATOM 750 C C . THR A 1 90 ? -15.273 4.394 23.120 1.00 85.56 90 THR A C 1
ATOM 752 O O . THR A 1 90 ? -16.065 3.867 23.891 1.00 85.56 90 THR A O 1
ATOM 755 N N . MET A 1 91 ? -15.639 4.871 21.922 1.00 84.88 91 MET A N 1
ATOM 756 C CA . MET A 1 91 ? -16.988 4.715 21.382 1.00 84.88 91 MET A CA 1
ATOM 757 C C . MET A 1 91 ? -17.341 3.244 21.166 1.00 84.88 91 MET A C 1
ATOM 759 O O . MET A 1 91 ? -16.594 2.486 20.534 1.00 84.88 91 MET A O 1
ATOM 763 N N . GLU A 1 92 ? -18.536 2.886 21.613 1.00 88.75 92 GLU A N 1
ATOM 764 C CA . GLU A 1 92 ? -19.194 1.648 21.206 1.00 88.75 92 GLU A CA 1
ATOM 765 C C . GLU A 1 92 ? -19.664 1.739 19.744 1.00 88.75 92 GLU A C 1
ATOM 767 O O . GLU A 1 92 ? -19.692 2.819 19.140 1.00 88.75 92 GLU A O 1
ATOM 772 N N . GLU A 1 93 ? -20.009 0.599 19.145 1.00 91.75 93 GLU A N 1
ATOM 773 C CA . GLU A 1 93 ? -20.346 0.522 17.720 1.00 91.75 93 GLU A CA 1
ATOM 774 C C . GLU A 1 93 ? -21.552 1.409 17.363 1.00 91.75 93 GLU A C 1
ATOM 776 O O . GLU A 1 93 ? -21.529 2.109 16.349 1.00 91.75 93 GLU A O 1
ATOM 781 N N . GLU A 1 94 ? -22.572 1.459 18.220 1.00 91.25 94 GLU A N 1
ATOM 782 C CA . GLU A 1 94 ? -23.768 2.288 18.056 1.00 91.25 94 GLU A CA 1
ATOM 783 C C . GLU A 1 94 ? -23.438 3.785 18.073 1.00 91.25 94 GLU A C 1
ATOM 785 O O . GLU A 1 94 ? -23.945 4.549 17.247 1.00 91.25 94 GLU A O 1
ATOM 790 N N . GLN A 1 95 ? -22.551 4.206 18.977 1.00 89.38 95 GLN A N 1
ATOM 791 C CA . GLN A 1 95 ? -22.098 5.594 19.067 1.00 89.38 95 GLN A CA 1
ATOM 792 C C . GLN A 1 95 ? -21.277 5.979 17.836 1.00 89.38 95 GLN A C 1
ATOM 794 O O . GLN A 1 95 ? -21.486 7.051 17.267 1.00 89.38 95 GLN A O 1
ATOM 799 N N . LEU A 1 96 ? -20.390 5.090 17.373 1.00 89.12 96 LEU A N 1
ATOM 800 C CA . LEU A 1 96 ? -19.624 5.317 16.148 1.00 89.12 96 LEU A CA 1
ATOM 801 C C . LEU A 1 96 ? -20.539 5.397 14.921 1.00 89.12 96 LEU A C 1
ATOM 803 O O . LEU A 1 96 ? -20.330 6.230 14.039 1.00 89.12 96 LEU A O 1
ATOM 807 N N . LYS A 1 97 ? -21.571 4.555 14.860 1.00 91.94 97 LYS A N 1
ATOM 808 C CA . LYS A 1 97 ? -22.562 4.595 13.786 1.00 91.94 97 LYS A CA 1
ATOM 809 C C . LYS A 1 97 ? -23.275 5.944 13.745 1.00 91.94 97 LYS A C 1
ATOM 811 O O . LYS A 1 97 ? -23.407 6.523 12.668 1.00 91.94 97 LYS A O 1
ATOM 816 N N . GLN A 1 98 ? -23.699 6.454 14.902 1.00 90.06 98 GLN A N 1
ATOM 817 C CA . GLN A 1 98 ? -24.319 7.774 14.991 1.00 90.06 98 GLN A CA 1
ATOM 818 C C . GLN A 1 98 ? -23.339 8.877 14.577 1.00 90.06 98 GLN A C 1
ATOM 820 O O . GLN A 1 98 ? -23.676 9.696 13.729 1.00 90.06 98 GLN A O 1
ATOM 825 N N . TYR A 1 99 ? -22.100 8.822 15.064 1.00 86.69 99 TYR A N 1
ATOM 826 C CA . TYR A 1 99 ? -21.027 9.740 14.681 1.00 86.69 99 TYR A CA 1
ATOM 827 C C . TYR A 1 99 ? -20.822 9.804 13.158 1.00 86.69 99 TYR A C 1
ATOM 829 O O . TYR A 1 99 ? -20.756 10.884 12.572 1.00 86.69 99 TYR A O 1
ATOM 837 N N . VAL A 1 100 ? -20.762 8.650 12.486 1.00 90.12 100 VAL A N 1
ATOM 838 C CA . VAL A 1 100 ? -20.616 8.587 11.023 1.00 90.12 100 VAL A CA 1
ATOM 839 C C . VAL A 1 100 ? -21.855 9.131 10.310 1.00 90.12 100 VAL A C 1
ATOM 841 O O . VAL A 1 100 ? -21.719 9.804 9.287 1.00 90.12 100 VAL A O 1
ATOM 844 N N . ASN A 1 101 ? -23.056 8.882 10.836 1.00 91.19 101 ASN A N 1
ATOM 845 C CA . ASN A 1 101 ? -24.284 9.460 10.290 1.00 91.19 101 ASN A CA 1
ATOM 846 C C . ASN A 1 101 ? -24.284 10.988 10.400 1.00 91.19 101 ASN A C 1
ATOM 84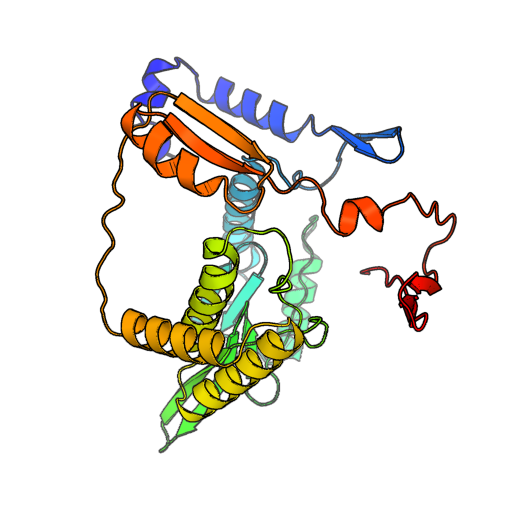8 O O . ASN A 1 101 ? -24.599 11.661 9.422 1.00 91.19 101 ASN A O 1
ATOM 852 N N . ASP A 1 102 ? -23.872 11.534 11.542 1.00 88.81 102 ASP A N 1
ATOM 853 C CA . ASP A 1 102 ? -23.787 12.977 11.760 1.00 88.81 102 ASP A CA 1
ATOM 854 C C . ASP A 1 102 ? -22.778 13.619 10.802 1.00 88.81 102 ASP A C 1
ATOM 856 O O . ASP A 1 102 ? -23.096 14.612 10.146 1.00 88.81 102 ASP A O 1
ATOM 860 N N . LEU A 1 103 ? -21.606 12.998 10.615 1.00 88.12 103 LEU A N 1
ATOM 861 C CA . LEU A 1 103 ? -20.628 13.433 9.612 1.00 88.12 103 LEU A CA 1
ATOM 862 C C . LEU A 1 103 ? -21.191 13.407 8.188 1.00 88.12 103 LEU A C 1
ATOM 864 O O . LEU A 1 103 ? -20.904 14.304 7.399 1.00 88.12 103 LEU A O 1
ATOM 868 N N . ASN A 1 104 ? -21.987 12.393 7.853 1.00 91.62 104 ASN A N 1
ATOM 869 C CA . ASN A 1 104 ? -22.612 12.258 6.538 1.00 91.62 104 ASN A CA 1
ATOM 870 C C . ASN A 1 104 ? -23.795 13.216 6.324 1.00 91.62 104 ASN A C 1
ATOM 872 O O . ASN A 1 104 ? -24.165 13.469 5.176 1.00 91.62 104 ASN A O 1
ATOM 876 N N . ASN A 1 105 ? -24.370 13.761 7.399 1.00 89.81 105 ASN A N 1
ATOM 877 C CA . ASN A 1 105 ? -25.412 14.786 7.344 1.00 89.81 105 ASN A CA 1
ATOM 878 C C . ASN A 1 105 ? -24.844 16.190 7.096 1.00 89.81 105 ASN A C 1
ATOM 880 O O . ASN A 1 105 ? -25.577 17.082 6.658 1.00 89.81 105 ASN A O 1
ATOM 884 N N . ILE A 1 106 ? -23.545 16.402 7.333 1.00 87.00 106 ILE A N 1
ATOM 885 C CA . ILE A 1 106 ? -22.873 17.655 6.984 1.00 87.00 106 ILE A CA 1
ATOM 886 C C . ILE A 1 106 ? -22.999 17.863 5.474 1.00 87.00 106 ILE A C 1
ATOM 888 O O . ILE A 1 106 ? -22.645 17.004 4.665 1.00 87.00 106 ILE A O 1
ATOM 892 N N . LYS A 1 107 ? -23.512 19.033 5.077 1.00 76.19 107 LYS A N 1
ATOM 893 C CA . LYS A 1 107 ? -23.717 19.376 3.667 1.00 76.19 107 LYS A CA 1
ATOM 894 C C . LYS A 1 107 ? -22.374 19.373 2.928 1.00 76.19 107 LYS A C 1
ATOM 896 O O . LYS A 1 107 ? -21.620 20.341 2.984 1.00 76.19 107 LYS A O 1
ATOM 901 N N . GLY A 1 108 ? -22.106 18.304 2.187 1.00 79.50 108 GLY A N 1
ATOM 902 C CA . GLY A 1 108 ? -20.844 18.111 1.485 1.00 79.50 108 GLY A CA 1
ATOM 903 C C . GLY A 1 108 ? -20.887 16.965 0.480 1.00 79.50 108 GLY A C 1
ATOM 904 O O . GLY A 1 108 ? -21.901 16.294 0.296 1.00 79.50 108 GLY A O 1
ATOM 905 N N . THR A 1 109 ? -19.769 16.765 -0.216 1.00 80.56 109 THR A N 1
ATOM 906 C CA . THR A 1 109 ? -19.596 15.663 -1.179 1.00 80.56 109 THR A CA 1
ATOM 907 C C . THR A 1 109 ? -18.858 14.463 -0.593 1.00 80.56 109 THR A C 1
ATOM 909 O O . THR A 1 109 ? -18.737 13.444 -1.269 1.00 80.56 109 THR A O 1
ATOM 912 N N . ILE A 1 110 ? -18.321 14.586 0.623 1.00 87.25 110 ILE A N 1
ATOM 913 C CA . ILE A 1 110 ? -17.614 13.505 1.308 1.00 87.25 110 ILE A CA 1
ATOM 914 C C . ILE A 1 110 ? -18.637 12.629 2.019 1.00 87.25 110 ILE A C 1
ATOM 916 O O . ILE A 1 110 ? -19.543 13.135 2.673 1.00 87.25 110 ILE A O 1
ATOM 920 N N . ARG A 1 111 ? -18.485 11.314 1.868 1.00 90.06 111 ARG A N 1
ATOM 921 C CA . ARG A 1 111 ? -19.259 10.319 2.602 1.00 90.06 111 ARG A CA 1
ATOM 922 C C . ARG A 1 111 ? -18.299 9.372 3.295 1.00 90.06 111 ARG A C 1
ATOM 924 O O . ARG A 1 111 ? -17.422 8.804 2.646 1.00 90.06 111 ARG A O 1
ATOM 931 N N . PHE A 1 112 ? -18.481 9.211 4.593 1.00 90.31 112 PHE A N 1
ATOM 932 C CA . PHE A 1 112 ? -17.740 8.281 5.418 1.00 90.31 112 PHE A CA 1
ATOM 933 C C . PHE A 1 112 ? -18.460 6.941 5.461 1.00 90.31 112 PHE A C 1
ATOM 935 O O . PHE A 1 112 ? -19.680 6.854 5.608 1.00 90.31 112 PHE A O 1
ATOM 942 N N . THR A 1 113 ? -17.658 5.894 5.356 1.00 92.88 113 THR A N 1
ATOM 943 C CA . THR A 1 113 ? -18.028 4.531 5.722 1.00 92.88 113 THR A CA 1
ATOM 944 C C . THR A 1 113 ? -17.071 4.096 6.821 1.00 92.88 113 THR A C 1
ATOM 946 O O . THR A 1 113 ? -15.993 4.681 6.954 1.00 92.88 113 THR A O 1
ATOM 949 N N . TYR A 1 114 ? -17.464 3.123 7.634 1.00 92.50 114 TYR A N 1
ATOM 950 C CA . TYR A 1 114 ? -16.627 2.654 8.729 1.00 92.50 114 TYR A CA 1
ATOM 951 C C . TYR A 1 114 ? -16.617 1.133 8.801 1.00 92.50 114 TYR A C 1
ATOM 953 O O . TYR A 1 114 ? -17.574 0.462 8.414 1.00 92.50 114 TYR A O 1
ATOM 961 N N . GLU A 1 115 ? -15.522 0.612 9.339 1.00 93.62 115 GLU A N 1
ATOM 962 C CA . GLU A 1 115 ? -15.399 -0.759 9.808 1.00 93.62 115 GLU A CA 1
ATOM 963 C C . GLU A 1 115 ? -15.154 -0.689 11.319 1.00 93.62 115 GLU A C 1
ATOM 965 O O . GLU A 1 115 ? -14.261 0.030 11.768 1.00 93.62 115 GLU A O 1
ATOM 970 N N . TYR A 1 116 ? -15.967 -1.394 12.110 1.00 92.31 116 TYR A N 1
ATOM 971 C CA . TYR A 1 116 ? -15.744 -1.518 13.551 1.00 92.31 116 TYR A CA 1
ATOM 972 C C . TYR A 1 116 ? -14.854 -2.721 13.855 1.00 92.31 116 TYR A C 1
ATOM 974 O O . TYR A 1 116 ? -14.848 -3.713 13.119 1.00 92.31 116 TYR A O 1
ATOM 982 N N . GLU A 1 117 ? -14.101 -2.636 14.948 1.00 92.69 117 GLU A N 1
ATOM 983 C CA . GLU A 1 117 ? -13.258 -3.730 15.415 1.00 92.69 117 GLU A CA 1
ATOM 984 C C . GLU A 1 117 ? -14.104 -4.974 15.716 1.00 92.69 117 GLU A C 1
ATOM 986 O O . GLU A 1 117 ? -15.079 -4.922 16.461 1.00 92.69 117 GLU A O 1
ATOM 991 N N . LYS A 1 118 ? -13.708 -6.129 15.169 1.00 92.31 118 LYS A N 1
ATOM 992 C CA . LYS A 1 118 ? -14.387 -7.409 15.418 1.00 92.31 118 LYS A CA 1
ATOM 993 C C . LYS A 1 118 ? -13.405 -8.417 15.977 1.00 92.31 118 LYS A C 1
ATOM 995 O O . LYS A 1 118 ? -12.350 -8.644 15.391 1.00 92.31 118 LYS A O 1
ATOM 1000 N N . 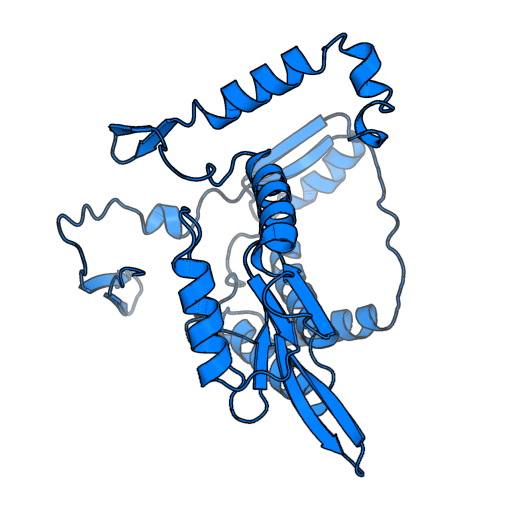LYS A 1 119 ? -13.764 -9.066 17.090 1.00 90.88 119 LYS A N 1
ATOM 1001 C CA . LYS A 1 119 ? -12.907 -10.056 17.775 1.00 90.88 119 LYS A CA 1
ATOM 1002 C C . LYS A 1 119 ? -11.498 -9.507 18.055 1.00 90.88 119 LYS A C 1
ATOM 1004 O O . LYS A 1 119 ? -10.512 -10.195 17.798 1.00 90.88 119 LYS A O 1
ATOM 1009 N N . ASN A 1 120 ? -11.418 -8.263 18.532 1.00 91.81 120 ASN A N 1
ATOM 1010 C CA . ASN A 1 120 ? -10.170 -7.541 18.801 1.00 91.81 120 ASN A CA 1
ATOM 1011 C C . ASN A 1 120 ? -9.270 -7.327 17.570 1.00 91.81 120 ASN A C 1
ATOM 1013 O O . ASN A 1 120 ? -8.051 -7.221 17.712 1.00 91.81 120 ASN A O 1
ATOM 1017 N N . LYS A 1 121 ? -9.846 -7.334 16.358 1.00 93.69 121 LYS A N 1
ATOM 1018 C CA . LYS A 1 121 ? -9.128 -7.181 15.088 1.00 93.69 121 LYS A CA 1
ATOM 1019 C C . LYS A 1 121 ? -9.729 -6.077 14.236 1.00 93.69 121 LYS A C 1
ATOM 1021 O O . LYS A 1 121 ? -10.948 -5.995 14.080 1.00 93.69 121 LYS A O 1
ATOM 1026 N N . ILE A 1 122 ? -8.858 -5.287 13.620 1.00 94.75 122 ILE A N 1
ATOM 1027 C CA . ILE A 1 122 ? -9.215 -4.295 12.606 1.00 94.75 122 ILE A CA 1
ATOM 1028 C C . ILE A 1 122 ? -8.155 -4.278 11.503 1.00 94.75 122 ILE A C 1
ATOM 1030 O O . ILE A 1 122 ? -6.965 -4.461 11.767 1.00 94.75 122 ILE A O 1
ATOM 1034 N N . ASN A 1 123 ? -8.582 -4.089 10.258 1.00 94.19 123 ASN A N 1
ATOM 1035 C CA . ASN A 1 123 ? -7.668 -3.968 9.128 1.00 94.19 123 ASN A CA 1
ATOM 1036 C C . ASN A 1 123 ? -7.369 -2.492 8.861 1.00 94.19 123 ASN A C 1
ATOM 1038 O O . ASN A 1 123 ? -8.257 -1.650 8.930 1.00 94.19 123 ASN A O 1
ATOM 1042 N N . PHE A 1 124 ? -6.121 -2.181 8.527 1.00 93.06 124 PHE A N 1
ATOM 1043 C CA . PHE A 1 124 ? -5.718 -0.856 8.077 1.00 93.06 124 PHE A CA 1
ATOM 1044 C C . PHE A 1 124 ? -4.617 -0.995 7.025 1.00 93.06 124 PHE A C 1
ATOM 1046 O O . PHE A 1 124 ? -3.552 -1.550 7.294 1.00 93.06 124 PHE A O 1
ATOM 1053 N N . LEU A 1 125 ? -4.865 -0.497 5.810 1.00 91.38 125 LEU A N 1
ATOM 1054 C CA . LEU A 1 125 ? -3.964 -0.660 4.663 1.00 91.38 125 LEU A CA 1
ATOM 1055 C C . LEU A 1 125 ? -3.609 -2.145 4.408 1.00 91.38 125 LEU A C 1
ATOM 1057 O O . LEU A 1 125 ? -4.485 -2.985 4.204 1.00 91.38 125 LEU A O 1
ATOM 1061 N N . ASP A 1 126 ? -2.311 -2.460 4.409 1.00 90.19 126 ASP A N 1
ATOM 1062 C CA . ASP A 1 126 ? -1.752 -3.797 4.200 1.00 90.19 126 ASP A CA 1
ATOM 1063 C C . ASP A 1 126 ? -1.562 -4.569 5.527 1.00 90.19 126 ASP A C 1
ATOM 1065 O O . ASP A 1 126 ? -0.796 -5.537 5.558 1.00 90.19 126 ASP A O 1
ATOM 1069 N N . THR A 1 127 ? -2.200 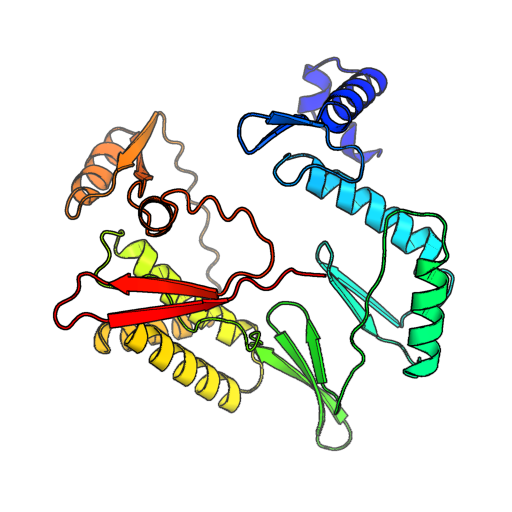-4.156 6.634 1.00 94.06 127 THR A N 1
ATOM 1070 C CA . THR A 1 127 ? -2.040 -4.808 7.946 1.00 94.06 127 THR A CA 1
ATOM 1071 C C . THR A 1 127 ? -3.356 -5.127 8.655 1.00 94.06 127 THR A C 1
ATOM 1073 O O . THR A 1 127 ? -4.360 -4.434 8.511 1.00 94.06 127 THR A O 1
ATOM 1076 N N . THR A 1 128 ? -3.338 -6.202 9.443 1.00 95.31 128 THR A N 1
ATOM 1077 C CA . THR A 1 128 ? -4.354 -6.524 10.445 1.00 95.31 128 THR A CA 1
ATOM 1078 C C . THR A 1 128 ? -3.752 -6.235 11.808 1.00 95.31 128 THR A C 1
ATOM 1080 O O . THR A 1 128 ? -2.707 -6.784 12.164 1.00 95.31 128 THR A O 1
ATOM 1083 N N . ILE A 1 129 ? -4.413 -5.369 12.564 1.00 94.31 129 ILE A N 1
ATOM 1084 C CA . ILE A 1 129 ? -4.039 -4.986 13.918 1.00 94.31 129 ILE A CA 1
ATOM 1085 C C . ILE A 1 129 ? -4.913 -5.804 14.866 1.00 94.31 129 ILE A C 1
ATOM 1087 O O . ILE A 1 129 ? -6.137 -5.734 14.786 1.00 94.31 129 ILE A O 1
ATOM 1091 N N . THR A 1 130 ? -4.285 -6.596 15.732 1.00 94.19 130 THR A N 1
ATOM 1092 C CA . THR A 1 130 ? -4.950 -7.422 16.746 1.00 94.19 130 THR A CA 1
ATOM 1093 C C . THR A 1 130 ? -4.540 -6.949 18.136 1.00 94.19 130 THR A C 1
ATOM 1095 O O . THR A 1 130 ? -3.345 -6.804 18.405 1.00 94.19 130 THR A O 1
ATOM 1098 N N . LYS A 1 131 ? -5.510 -6.723 19.024 1.00 90.50 131 LYS A N 1
ATOM 1099 C CA . LYS A 1 131 ? -5.243 -6.505 20.452 1.00 90.50 131 LYS A CA 1
ATOM 1100 C C . LYS A 1 131 ? -5.190 -7.862 21.152 1.00 90.50 131 LYS A C 1
ATOM 1102 O O . LYS A 1 131 ? -6.173 -8.603 21.134 1.00 90.50 131 LYS A O 1
ATOM 1107 N N . GLU A 1 132 ? -4.063 -8.177 21.777 1.00 87.50 132 GLU A N 1
ATOM 1108 C CA . GLU A 1 132 ? -3.890 -9.380 22.595 1.00 87.50 132 GLU A CA 1
ATOM 1109 C C . GLU A 1 132 ? -3.560 -8.982 24.038 1.00 87.50 132 GLU A C 1
ATOM 1111 O O . GLU A 1 132 ? -2.965 -7.934 24.289 1.00 87.50 132 GLU A O 1
ATOM 1116 N N . ILE A 1 133 ? -3.974 -9.806 25.002 1.00 84.12 133 ILE A N 1
ATOM 1117 C CA . ILE A 1 133 ? -3.605 -9.640 26.410 1.00 84.12 133 ILE A CA 1
ATOM 1118 C C . ILE A 1 133 ? -2.639 -10.769 26.748 1.00 84.12 133 ILE A C 1
ATOM 1120 O O . ILE A 1 133 ? -3.029 -11.934 26.773 1.00 84.12 133 ILE A O 1
ATOM 1124 N N . ILE A 1 134 ? -1.381 -10.419 26.999 1.00 80.81 134 ILE A N 1
ATOM 1125 C CA . ILE A 1 134 ? -0.319 -11.356 27.362 1.00 80.81 134 ILE A CA 1
ATOM 1126 C C . ILE A 1 134 ? 0.202 -10.933 28.734 1.00 80.81 134 ILE A C 1
ATOM 1128 O O . ILE A 1 134 ? 0.608 -9.791 28.926 1.00 80.81 134 ILE A O 1
ATOM 1132 N N . ASN A 1 135 ? 0.172 -11.839 29.716 1.00 80.19 135 ASN A N 1
ATOM 1133 C CA . ASN A 1 135 ? 0.661 -11.585 31.080 1.00 80.19 135 ASN A CA 1
ATOM 1134 C C . ASN A 1 135 ? 0.074 -10.310 31.726 1.00 80.19 135 ASN A C 1
ATOM 1136 O O . ASN A 1 135 ? 0.809 -9.497 32.287 1.00 80.19 135 ASN A O 1
ATOM 1140 N N . ASN A 1 136 ? -1.245 -10.110 31.610 1.00 81.88 136 ASN A N 1
ATOM 1141 C CA . ASN A 1 136 ? -1.966 -8.911 32.072 1.00 81.88 136 ASN A CA 1
ATOM 1142 C C . ASN A 1 136 ? -1.486 -7.583 31.451 1.00 81.88 136 ASN A C 1
ATOM 1144 O O . ASN A 1 136 ? -1.809 -6.510 31.959 1.00 81.88 136 ASN A O 1
ATOM 1148 N N . LYS A 1 137 ? -0.742 -7.632 30.340 1.00 85.00 137 LYS A N 1
ATOM 1149 C CA . LYS A 1 137 ? -0.361 -6.466 29.540 1.00 85.00 137 LYS A CA 1
ATOM 1150 C C . LYS A 1 137 ? -1.038 -6.534 28.181 1.00 85.00 137 LYS A C 1
ATOM 1152 O O . LYS A 1 137 ? -1.116 -7.590 27.559 1.00 85.00 137 LYS A O 1
ATOM 1157 N N . GLN A 1 138 ? -1.534 -5.390 27.728 1.00 83.25 138 GLN A N 1
ATOM 1158 C CA . GLN A 1 138 ? -2.104 -5.263 26.397 1.00 83.25 138 GLN A CA 1
ATOM 1159 C C . GLN A 1 138 ? -0.971 -5.106 25.381 1.00 83.25 138 GLN A C 1
ATOM 1161 O O . GLN A 1 138 ? -0.214 -4.136 25.428 1.00 83.25 138 GLN A O 1
ATOM 1166 N N . GLU A 1 139 ? -0.873 -6.052 24.456 1.00 87.81 139 GLU A N 1
ATOM 1167 C CA . GLU A 1 139 ? 0.081 -6.035 23.355 1.00 87.81 139 GLU A CA 1
ATOM 1168 C C . GLU A 1 139 ? -0.650 -5.882 22.019 1.00 87.81 139 GLU A C 1
ATOM 1170 O O . GLU A 1 139 ? -1.785 -6.329 21.832 1.00 87.81 139 GLU A O 1
ATOM 1175 N N . ILE A 1 140 ? 0.001 -5.194 21.078 1.00 89.81 140 ILE A N 1
ATOM 1176 C CA . ILE A 1 140 ? -0.520 -5.009 19.725 1.00 89.81 140 ILE A CA 1
ATOM 1177 C C . ILE A 1 140 ? 0.252 -5.924 18.792 1.00 89.81 140 ILE A C 1
ATOM 1179 O O . ILE A 1 140 ? 1.447 -5.737 18.542 1.00 89.81 140 ILE A O 1
ATOM 1183 N N . LYS A 1 141 ? -0.469 -6.876 18.217 1.00 92.56 141 LYS A N 1
ATOM 1184 C CA . LYS A 1 141 ? 0.046 -7.760 17.187 1.00 92.56 141 LYS A CA 1
ATOM 1185 C C . LYS A 1 141 ? -0.354 -7.229 15.819 1.00 92.56 141 LYS A C 1
ATOM 1187 O O . LYS A 1 141 ? -1.520 -6.940 15.562 1.00 92.56 141 LYS A O 1
ATOM 1192 N N . ILE A 1 142 ? 0.630 -7.072 14.943 1.00 93.69 142 ILE A N 1
ATOM 1193 C CA . ILE A 1 142 ? 0.432 -6.618 13.565 1.00 93.69 142 ILE A CA 1
ATOM 1194 C C . ILE A 1 142 ? 0.791 -7.786 12.656 1.00 93.69 142 ILE A C 1
ATOM 1196 O O . ILE A 1 142 ? 1.842 -8.399 12.856 1.00 93.69 142 ILE A O 1
ATOM 1200 N N . ARG A 1 143 ? -0.076 -8.087 11.686 1.00 95.06 143 ARG A N 1
ATOM 1201 C CA . ARG A 1 143 ? 0.130 -9.117 10.659 1.00 95.06 143 ARG A CA 1
ATOM 1202 C C . ARG A 1 143 ? -0.112 -8.539 9.270 1.00 95.06 143 ARG A C 1
ATOM 1204 O O . ARG A 1 143 ? -0.957 -7.660 9.110 1.00 95.06 143 ARG A O 1
ATOM 1211 N N . TRP A 1 144 ? 0.589 -9.043 8.257 1.00 94.44 144 TRP A N 1
ATOM 1212 C CA . TRP A 1 144 ? 0.302 -8.714 6.862 1.00 94.44 144 TRP A CA 1
ATOM 1213 C C . TRP A 1 144 ? -1.141 -9.091 6.478 1.00 94.44 144 TRP A C 1
ATOM 1215 O O . TRP A 1 144 ? -1.546 -10.250 6.568 1.00 94.44 144 TRP A O 1
ATOM 1225 N N . PHE A 1 145 ? -1.912 -8.108 6.014 1.00 91.75 145 PHE A N 1
ATOM 1226 C CA . PHE A 1 145 ? -3.287 -8.295 5.564 1.00 91.75 145 PHE A CA 1
ATOM 1227 C C . PHE A 1 145 ? -3.379 -8.381 4.047 1.00 91.75 145 PHE A C 1
ATOM 1229 O O . PHE A 1 145 ? -2.637 -7.742 3.292 1.00 91.75 145 PHE A O 1
ATOM 1236 N N . ARG A 1 146 ? -4.364 -9.152 3.587 1.00 88.19 146 ARG A N 1
ATOM 1237 C CA . ARG A 1 146 ? -4.725 -9.216 2.183 1.00 88.19 146 ARG A CA 1
ATOM 1238 C C . ARG A 1 146 ? -6.210 -9.481 2.015 1.00 88.19 146 ARG A C 1
ATOM 1240 O O . ARG A 1 146 ? -6.741 -10.424 2.591 1.00 88.19 146 ARG A O 1
ATOM 1247 N N . LYS A 1 147 ? -6.846 -8.684 1.155 1.00 84.06 147 LYS A N 1
ATOM 1248 C CA . LYS A 1 147 ? -8.259 -8.844 0.796 1.00 84.06 147 LYS A CA 1
ATOM 1249 C C . LYS A 1 147 ? -8.513 -10.235 0.216 1.00 84.06 147 LYS A C 1
ATOM 1251 O O . LYS A 1 147 ? -7.727 -10.717 -0.599 1.00 84.06 147 LYS A O 1
ATOM 1256 N N . GLU A 1 148 ? -9.645 -10.828 0.577 1.00 80.69 148 GLU A N 1
ATOM 1257 C CA . GLU A 1 148 ? -10.078 -12.149 0.096 1.00 80.69 148 GLU A CA 1
ATOM 1258 C C . GLU A 1 148 ? -10.220 -12.202 -1.431 1.00 80.69 148 GLU A C 1
ATOM 1260 O O . GLU A 1 148 ? -9.966 -13.224 -2.058 1.00 80.69 148 GLU A O 1
ATOM 1265 N N . THR A 1 149 ? -10.547 -11.068 -2.052 1.00 77.69 149 THR A N 1
ATOM 1266 C CA . THR A 1 149 ? -10.691 -10.927 -3.508 1.00 77.69 149 THR A CA 1
ATOM 1267 C C . THR A 1 149 ? -9.364 -10.868 -4.266 1.00 77.69 149 THR A C 1
ATOM 1269 O O . THR A 1 149 ? -9.351 -10.733 -5.491 1.00 77.69 149 THR A O 1
ATOM 1272 N N . ALA A 1 150 ? -8.224 -10.923 -3.579 1.00 82.81 150 ALA A N 1
ATOM 1273 C CA . ALA A 1 150 ? -6.935 -10.809 -4.233 1.00 82.81 150 ALA A CA 1
ATOM 1274 C C . ALA A 1 150 ? -6.584 -12.112 -4.980 1.00 82.81 150 ALA A C 1
ATOM 1276 O O . ALA A 1 150 ? -6.448 -13.164 -4.378 1.00 82.81 150 ALA A O 1
ATOM 1277 N N . ALA A 1 151 ? -6.324 -12.023 -6.287 1.00 81.31 151 ALA A N 1
ATOM 1278 C CA . ALA A 1 151 ? -6.235 -13.168 -7.210 1.00 81.31 151 ALA A CA 1
ATOM 1279 C C . ALA A 1 151 ? -5.035 -14.136 -7.047 1.00 81.31 151 ALA A C 1
ATOM 1281 O O . ALA A 1 151 ? -4.823 -14.986 -7.898 1.00 81.31 151 ALA A O 1
ATOM 1282 N N . ASP A 1 152 ? -4.217 -13.987 -6.011 1.00 86.19 152 ASP A N 1
ATOM 1283 C CA . ASP A 1 152 ? -3.008 -14.791 -5.721 1.00 86.19 152 ASP A CA 1
ATOM 1284 C C . ASP A 1 152 ? -1.971 -14.905 -6.855 1.00 86.19 152 ASP A C 1
ATOM 1286 O O . ASP A 1 152 ? -1.183 -15.848 -6.900 1.00 86.19 152 ASP A O 1
ATOM 1290 N N . ARG A 1 153 ? -1.919 -13.918 -7.758 1.00 85.31 153 ARG A N 1
ATOM 1291 C CA . ARG A 1 153 ? -1.060 -13.957 -8.951 1.00 85.31 153 ARG A CA 1
ATOM 1292 C C . ARG A 1 153 ? -0.030 -12.840 -8.980 1.00 85.31 153 ARG A C 1
ATOM 1294 O O . ARG A 1 153 ? -0.364 -11.665 -8.841 1.00 85.31 153 ARG A O 1
ATOM 1301 N N . PHE A 1 154 ? 1.212 -13.221 -9.255 1.00 91.88 154 PHE A N 1
ATOM 1302 C CA . PHE A 1 154 ? 2.283 -12.299 -9.605 1.00 91.88 154 PHE A CA 1
ATOM 1303 C C . PHE A 1 154 ? 2.538 -12.300 -11.111 1.00 91.88 154 PHE A C 1
ATOM 1305 O O . PHE A 1 154 ? 1.927 -13.040 -11.887 1.00 91.88 154 PHE A O 1
ATOM 1312 N N . LEU A 1 155 ? 3.466 -11.441 -11.531 1.00 91.25 155 LEU A N 1
ATOM 1313 C CA . LEU A 1 155 ? 3.996 -11.466 -12.883 1.00 91.25 155 LEU A CA 1
ATOM 1314 C C . LEU A 1 155 ? 4.560 -12.857 -13.186 1.00 91.25 155 LEU A C 1
ATOM 1316 O O . LEU A 1 155 ? 5.478 -13.295 -12.507 1.00 91.25 155 LEU A O 1
ATOM 1320 N N . ASN A 1 156 ? 4.057 -13.526 -14.222 1.00 92.38 156 ASN A N 1
ATOM 1321 C CA . ASN A 1 156 ? 4.526 -14.865 -14.569 1.00 92.38 156 ASN A CA 1
ATOM 1322 C C . ASN A 1 156 ? 6.043 -14.874 -14.854 1.00 92.38 156 ASN A C 1
ATOM 1324 O O . ASN A 1 156 ? 6.554 -14.014 -15.588 1.00 92.38 156 ASN A O 1
ATOM 1328 N N . TYR A 1 157 ? 6.764 -15.855 -14.307 1.00 93.19 157 TYR A N 1
ATOM 1329 C CA . TYR A 1 157 ? 8.218 -15.945 -14.436 1.00 93.19 157 TYR A CA 1
ATOM 1330 C C . TYR A 1 157 ? 8.695 -16.122 -15.882 1.00 93.19 157 TYR A C 1
ATOM 1332 O O . TYR A 1 157 ? 9.785 -15.664 -16.227 1.00 93.19 157 TYR A O 1
ATOM 1340 N N . ARG A 1 158 ? 7.883 -16.725 -16.755 1.00 90.12 158 ARG A N 1
ATOM 1341 C CA . ARG A 1 158 ? 8.182 -16.924 -18.183 1.00 90.12 158 ARG A CA 1
ATOM 1342 C C . ARG A 1 158 ? 7.914 -15.688 -19.038 1.00 90.12 158 ARG A C 1
ATOM 1344 O O . ARG A 1 158 ? 8.299 -15.660 -20.199 1.00 90.12 158 ARG A O 1
ATOM 1351 N N . SER A 1 159 ? 7.291 -14.647 -18.483 1.00 89.12 159 SER A N 1
ATOM 1352 C CA . SER A 1 159 ? 7.024 -13.413 -19.229 1.00 89.12 159 SER A CA 1
ATOM 1353 C C . SER A 1 159 ? 8.317 -12.740 -19.707 1.00 89.12 159 SER A C 1
ATOM 1355 O O . SER A 1 159 ? 9.346 -12.800 -19.029 1.00 89.12 159 SER A O 1
ATOM 1357 N N . SER A 1 160 ? 8.268 -12.031 -20.835 1.00 87.75 160 SER A N 1
ATOM 1358 C CA . SER A 1 160 ? 9.397 -11.253 -21.372 1.00 87.75 160 SER A CA 1
ATOM 1359 C C . SER A 1 160 ? 9.608 -9.952 -20.593 1.00 87.75 160 SER A C 1
ATOM 1361 O O . SER A 1 160 ? 9.520 -8.859 -21.137 1.00 87.75 160 SER A O 1
ATOM 1363 N N . HIS A 1 161 ? 9.854 -10.071 -19.291 1.00 89.31 161 HIS A N 1
ATOM 1364 C CA . HIS A 1 161 ? 10.260 -8.971 -18.427 1.00 89.31 161 HIS A CA 1
ATOM 1365 C C . HIS A 1 161 ? 11.683 -9.181 -17.936 1.00 89.31 161 HIS A C 1
ATOM 1367 O O . HIS A 1 161 ? 12.104 -10.318 -17.689 1.00 89.31 161 HIS A O 1
ATOM 1373 N N . ASN A 1 162 ? 12.388 -8.069 -17.722 1.00 89.56 162 ASN A N 1
ATOM 1374 C CA . ASN A 1 162 ? 13.728 -8.090 -17.159 1.00 89.56 162 ASN A CA 1
ATOM 1375 C C . ASN A 1 162 ? 13.752 -8.879 -15.840 1.00 89.56 162 ASN A C 1
ATOM 1377 O O . ASN A 1 162 ? 12.889 -8.691 -14.975 1.00 89.56 162 ASN A O 1
ATOM 1381 N N . LYS A 1 163 ? 14.771 -9.731 -15.663 1.00 89.81 163 LYS A N 1
ATOM 1382 C CA . LYS A 1 163 ? 14.964 -10.536 -14.445 1.00 89.81 163 LYS A CA 1
ATOM 1383 C C . LYS A 1 163 ? 14.916 -9.686 -13.174 1.00 89.81 163 LYS A C 1
ATOM 1385 O O . LYS A 1 163 ? 14.325 -10.115 -12.193 1.00 89.81 163 LYS A O 1
ATOM 1390 N N . SER A 1 164 ? 15.444 -8.461 -13.207 1.00 90.00 164 SER A N 1
ATOM 1391 C CA . SER A 1 164 ? 15.404 -7.538 -12.068 1.00 90.00 164 SER A CA 1
ATOM 1392 C C . SER A 1 164 ? 13.978 -7.219 -11.610 1.00 90.00 164 SER A C 1
ATOM 1394 O O . SER A 1 164 ? 13.753 -7.143 -10.408 1.00 90.00 164 SER A O 1
ATOM 1396 N N . VAL A 1 165 ? 13.007 -7.093 -12.523 1.00 91.81 165 VAL A N 1
ATOM 1397 C CA . VAL A 1 165 ? 11.597 -6.858 -12.157 1.00 91.81 165 VAL A CA 1
ATOM 1398 C C . VAL A 1 165 ? 11.051 -8.062 -11.395 1.00 91.81 165 VAL A C 1
ATOM 1400 O O . VAL A 1 165 ? 10.511 -7.909 -10.302 1.00 91.81 165 VAL A O 1
ATOM 1403 N N . LYS A 1 166 ? 11.265 -9.269 -11.930 1.00 93.50 166 LYS A N 1
ATOM 1404 C CA . LYS A 1 166 ? 10.814 -10.526 -11.314 1.00 93.50 166 LYS A CA 1
ATOM 1405 C C . LYS A 1 166 ? 11.450 -10.743 -9.943 1.00 93.50 166 LYS A C 1
ATOM 1407 O O . LYS A 1 166 ? 10.754 -11.128 -9.010 1.00 93.50 166 LYS A O 1
ATOM 1412 N N . THR A 1 167 ? 12.744 -10.452 -9.821 1.00 94.00 167 THR A N 1
ATOM 1413 C CA . THR A 1 167 ? 13.492 -10.519 -8.563 1.00 94.00 167 THR A CA 1
ATOM 1414 C C . THR A 1 167 ? 12.974 -9.511 -7.538 1.00 94.00 167 THR A C 1
ATOM 1416 O O . THR A 1 167 ? 12.770 -9.867 -6.380 1.00 94.00 167 THR A O 1
ATOM 1419 N N . ASN A 1 168 ? 12.729 -8.267 -7.954 1.00 93.75 168 ASN A N 1
ATOM 1420 C CA . ASN A 1 168 ? 12.259 -7.212 -7.058 1.00 93.75 168 ASN A CA 1
ATOM 1421 C C . ASN A 1 168 ? 10.856 -7.491 -6.514 1.00 93.75 168 ASN A C 1
ATOM 1423 O O . ASN A 1 168 ? 10.589 -7.131 -5.374 1.00 93.75 168 ASN A O 1
ATOM 1427 N N . ILE A 1 169 ? 9.985 -8.161 -7.276 1.00 94.56 169 ILE A N 1
ATOM 1428 C CA . ILE A 1 169 ? 8.674 -8.603 -6.772 1.00 94.56 169 ILE A CA 1
ATOM 1429 C C . ILE A 1 169 ? 8.855 -9.492 -5.538 1.00 94.56 169 ILE A C 1
ATOM 1431 O O . ILE A 1 169 ? 8.270 -9.205 -4.497 1.00 94.56 169 ILE A O 1
ATOM 1435 N N . VAL A 1 170 ? 9.713 -10.516 -5.627 1.00 95.56 170 VAL A N 1
ATOM 1436 C CA . VAL A 1 170 ? 9.982 -11.424 -4.501 1.00 95.56 170 VAL A CA 1
ATOM 1437 C C . VAL A 1 170 ? 10.586 -10.652 -3.330 1.00 95.56 170 VAL A C 1
ATOM 1439 O O . VAL A 1 170 ? 10.052 -10.704 -2.228 1.00 95.56 170 VAL A O 1
ATOM 1442 N N . LYS A 1 171 ? 11.646 -9.866 -3.572 1.00 94.44 171 LYS A N 1
ATOM 1443 C CA . LYS A 1 171 ? 12.335 -9.115 -2.509 1.00 94.44 171 LYS A CA 1
ATOM 1444 C C . LYS A 1 171 ? 11.407 -8.138 -1.785 1.00 94.44 171 LYS A C 1
ATOM 1446 O O . LYS A 1 171 ? 11.381 -8.128 -0.558 1.00 94.44 171 LYS A O 1
ATOM 1451 N N . ASN A 1 172 ? 10.624 -7.353 -2.524 1.00 93.75 172 ASN A N 1
ATOM 1452 C CA . ASN A 1 172 ? 9.729 -6.353 -1.943 1.00 93.75 172 ASN A CA 1
ATOM 1453 C C . ASN A 1 172 ? 8.577 -6.996 -1.165 1.00 93.75 172 ASN A C 1
ATOM 1455 O O . ASN A 1 172 ? 8.224 -6.497 -0.100 1.00 93.75 172 ASN A O 1
ATOM 1459 N N . MET A 1 173 ? 8.007 -8.100 -1.661 1.00 94.00 173 MET A N 1
ATOM 1460 C CA . MET A 1 173 ? 6.945 -8.816 -0.946 1.00 94.00 173 MET A CA 1
ATOM 1461 C C . MET A 1 173 ? 7.465 -9.471 0.332 1.00 94.00 173 MET A C 1
ATOM 1463 O O . MET A 1 173 ? 6.841 -9.323 1.379 1.00 94.00 173 MET A O 1
ATOM 1467 N N . THR A 1 174 ? 8.634 -10.113 0.283 1.00 94.88 174 THR A N 1
ATOM 1468 C CA . THR A 1 174 ? 9.286 -10.668 1.476 1.00 94.88 174 THR A CA 1
ATOM 1469 C C . THR A 1 174 ? 9.567 -9.577 2.505 1.00 94.88 174 THR A C 1
ATOM 1471 O O . THR A 1 174 ? 9.196 -9.708 3.666 1.00 94.88 174 THR A O 1
ATOM 1474 N N . GLN A 1 175 ? 10.157 -8.454 2.083 1.00 92.31 175 GLN A N 1
ATOM 1475 C CA . GLN A 1 175 ? 10.422 -7.326 2.979 1.00 92.31 175 GLN A CA 1
ATOM 1476 C C . GLN A 1 175 ? 9.147 -6.713 3.554 1.00 92.31 175 GLN A C 1
ATOM 1478 O O . GLN A 1 175 ? 9.159 -6.276 4.701 1.00 92.31 175 GLN A O 1
ATOM 1483 N N . ARG A 1 176 ? 8.061 -6.662 2.774 1.00 92.38 176 ARG A N 1
ATOM 1484 C CA . ARG A 1 176 ? 6.758 -6.202 3.254 1.00 92.38 176 ARG A CA 1
ATOM 1485 C C . ARG A 1 176 ? 6.277 -7.094 4.391 1.00 92.38 176 ARG A C 1
ATOM 1487 O O . ARG A 1 176 ? 6.101 -6.573 5.480 1.00 92.38 176 ARG A O 1
ATOM 1494 N N . ILE A 1 177 ? 6.181 -8.408 4.166 1.00 93.88 177 ILE A N 1
ATOM 1495 C CA . ILE A 1 177 ? 5.746 -9.382 5.183 1.00 93.88 177 ILE A CA 1
ATOM 1496 C C . ILE A 1 177 ? 6.584 -9.250 6.455 1.00 93.88 177 ILE A C 1
ATOM 1498 O O . ILE A 1 177 ? 6.026 -9.220 7.548 1.00 93.88 177 ILE A O 1
ATOM 1502 N N . ILE A 1 178 ? 7.906 -9.102 6.315 1.00 92.25 178 ILE A N 1
ATOM 1503 C CA . ILE A 1 178 ? 8.806 -8.965 7.464 1.00 92.25 178 ILE A CA 1
ATOM 1504 C C . ILE A 1 178 ? 8.551 -7.675 8.248 1.00 92.25 178 ILE A C 1
ATOM 1506 O O . ILE A 1 178 ? 8.553 -7.689 9.472 1.00 92.25 178 ILE A O 1
ATOM 1510 N N . LYS A 1 179 ? 8.338 -6.553 7.554 1.00 90.25 179 LYS A N 1
ATOM 1511 C CA . LYS A 1 179 ? 8.126 -5.242 8.186 1.00 90.25 179 LYS A CA 1
ATOM 1512 C C . LYS A 1 179 ? 6.728 -5.068 8.771 1.00 90.25 179 LYS A C 1
ATOM 1514 O O . LYS A 1 179 ? 6.553 -4.217 9.635 1.00 90.25 179 LYS A O 1
ATOM 1519 N N . THR A 1 180 ? 5.743 -5.808 8.269 1.00 91.56 180 THR A N 1
ATOM 1520 C CA . THR A 1 180 ? 4.335 -5.671 8.661 1.00 91.56 180 THR A CA 1
ATOM 1521 C C . THR A 1 180 ? 3.830 -6.819 9.530 1.00 91.56 180 THR A C 1
ATOM 1523 O O . THR A 1 180 ? 2.634 -6.871 9.795 1.00 91.56 180 THR A O 1
ATOM 1526 N N . THR A 1 181 ? 4.699 -7.745 9.942 1.00 92.75 181 THR A N 1
ATOM 1527 C CA . THR A 1 181 ? 4.324 -8.891 10.780 1.00 92.75 181 THR A CA 1
ATOM 1528 C C . THR A 1 181 ? 5.274 -9.009 11.959 1.00 92.75 181 THR A C 1
ATOM 1530 O O . THR A 1 181 ? 6.466 -9.247 11.762 1.00 92.75 181 THR A O 1
ATOM 1533 N N . ASN A 1 182 ? 4.745 -8.843 13.172 1.00 91.19 182 ASN A N 1
ATOM 1534 C CA . ASN A 1 182 ? 5.549 -8.828 14.399 1.00 91.19 182 ASN A CA 1
ATOM 1535 C C . ASN A 1 182 ? 5.793 -10.234 14.968 1.00 91.19 182 ASN A C 1
ATOM 1537 O O . ASN A 1 182 ? 6.814 -10.463 15.611 1.00 91.19 182 ASN A O 1
ATOM 1541 N N . ASP A 1 183 ? 4.872 -11.171 14.738 1.00 91.50 183 ASP A N 1
ATOM 1542 C CA . ASP A 1 183 ? 4.964 -12.543 15.242 1.00 91.50 183 ASP A CA 1
ATOM 1543 C C . ASP A 1 183 ? 5.797 -13.423 14.285 1.00 91.50 183 ASP A C 1
ATOM 1545 O O . ASP A 1 183 ? 5.431 -13.560 13.113 1.00 91.50 183 ASP A O 1
ATOM 1549 N N . PRO A 1 184 ? 6.898 -14.052 14.747 1.00 91.38 184 PRO A N 1
ATOM 1550 C CA . PRO A 1 184 ? 7.744 -14.888 13.895 1.00 91.38 184 PRO A CA 1
ATOM 1551 C C . PRO A 1 184 ? 7.043 -16.119 13.304 1.00 91.38 184 PRO A C 1
ATOM 1553 O O . PRO A 1 184 ? 7.373 -16.532 12.190 1.00 91.38 184 PRO A O 1
ATOM 1556 N N . LYS A 1 185 ? 6.085 -16.722 14.022 1.00 92.75 185 LYS A N 1
ATOM 1557 C CA . LYS A 1 185 ? 5.343 -17.894 13.532 1.00 92.75 185 LYS A CA 1
ATOM 1558 C C . LYS A 1 185 ? 4.427 -17.485 12.385 1.00 92.75 185 LYS A C 1
ATOM 1560 O O . LYS A 1 185 ? 4.469 -18.097 11.320 1.00 92.75 185 LYS A O 1
ATOM 1565 N N . GLU A 1 186 ? 3.672 -16.405 12.564 1.00 93.25 186 GLU A N 1
ATOM 1566 C CA . GLU A 1 186 ? 2.793 -15.876 11.514 1.00 93.25 186 GLU A CA 1
ATOM 1567 C C . GLU A 1 186 ? 3.577 -15.353 10.314 1.00 93.25 186 GLU A C 1
ATOM 1569 O O . GLU A 1 186 ? 3.192 -15.578 9.168 1.00 93.25 186 GLU A O 1
ATOM 1574 N N . GLN A 1 187 ? 4.722 -14.717 10.563 1.00 94.06 187 GLN A N 1
ATOM 1575 C CA . GLN A 1 187 ? 5.627 -14.290 9.505 1.00 94.06 187 GLN A CA 1
ATOM 1576 C C . GLN A 1 187 ? 6.056 -15.488 8.647 1.00 94.06 187 GLN A C 1
ATOM 1578 O O . GLN A 1 187 ? 6.050 -15.400 7.418 1.00 94.06 187 GLN A O 1
ATOM 1583 N N . GLN A 1 188 ? 6.371 -16.630 9.264 1.00 94.38 188 GLN A N 1
ATOM 1584 C CA . GLN A 1 188 ? 6.717 -17.843 8.530 1.00 94.38 188 GLN A CA 1
ATOM 1585 C C . GLN A 1 188 ? 5.525 -18.415 7.743 1.00 94.38 188 GLN A C 1
ATOM 1587 O O . GLN A 1 188 ? 5.703 -18.844 6.600 1.00 94.38 188 GLN A O 1
ATOM 1592 N N . GLU A 1 189 ? 4.314 -18.400 8.303 1.00 95.31 189 GLU A N 1
ATOM 1593 C CA . GLU A 1 189 ? 3.092 -18.796 7.587 1.00 95.31 189 GLU A CA 1
ATOM 1594 C C . GLU A 1 189 ? 2.849 -17.927 6.346 1.00 95.31 189 GLU A C 1
ATOM 1596 O O . GLU A 1 189 ? 2.571 -18.442 5.256 1.00 95.31 189 GLU A O 1
ATOM 1601 N N . ASP A 1 190 ? 3.005 -16.613 6.490 1.00 94.88 190 ASP A N 1
ATOM 1602 C CA . ASP A 1 190 ? 2.798 -15.645 5.418 1.00 94.88 190 ASP A CA 1
ATOM 1603 C C . ASP A 1 190 ? 3.884 -15.771 4.338 1.00 94.88 190 ASP A C 1
ATOM 1605 O O . ASP A 1 190 ? 3.584 -15.715 3.141 1.00 94.88 190 ASP A O 1
ATOM 1609 N N . LEU A 1 191 ? 5.133 -16.066 4.721 1.00 95.31 191 LEU A N 1
ATOM 1610 C CA . LEU A 1 191 ? 6.196 -16.421 3.775 1.00 95.31 191 LEU A CA 1
ATOM 1611 C C . LEU A 1 191 ? 5.900 -17.736 3.042 1.00 95.31 191 LEU A C 1
ATOM 1613 O O . LEU A 1 191 ? 6.132 -17.838 1.838 1.00 95.31 191 LEU A O 1
ATOM 1617 N N . ASN A 1 192 ? 5.338 -18.738 3.719 1.00 95.38 192 ASN A N 1
ATOM 1618 C CA . ASN A 1 192 ? 4.906 -19.980 3.074 1.00 95.38 192 ASN A CA 1
ATOM 1619 C C . ASN A 1 192 ? 3.738 -19.742 2.105 1.00 95.38 192 ASN A C 1
ATOM 1621 O O . ASN A 1 192 ? 3.663 -20.361 1.040 1.00 95.38 192 ASN A O 1
ATOM 1625 N N . LYS A 1 193 ? 2.836 -18.809 2.420 1.00 94.31 193 LYS A N 1
ATOM 1626 C CA . LYS A 1 193 ? 1.802 -18.351 1.484 1.00 94.31 193 LYS A CA 1
ATOM 1627 C C . LYS A 1 193 ? 2.419 -17.652 0.270 1.00 94.31 193 LYS A C 1
ATOM 1629 O O . LYS A 1 193 ? 2.061 -17.990 -0.857 1.00 94.31 193 LYS A O 1
ATOM 1634 N N . LEU A 1 194 ? 3.398 -16.767 0.473 1.00 95.44 194 LEU A N 1
ATOM 1635 C CA . LEU A 1 194 ? 4.136 -16.114 -0.613 1.00 95.44 194 LEU A CA 1
ATOM 1636 C C . LEU A 1 194 ? 4.823 -17.136 -1.534 1.00 95.44 194 LEU A C 1
ATOM 1638 O O . LEU A 1 194 ? 4.722 -17.013 -2.755 1.00 95.44 194 LEU A O 1
ATOM 1642 N N . ARG A 1 195 ? 5.460 -18.174 -0.974 1.00 96.00 195 ARG A N 1
ATOM 1643 C CA . ARG A 1 195 ? 6.057 -19.276 -1.752 1.00 96.00 195 ARG A CA 1
ATOM 1644 C C . ARG A 1 195 ? 5.036 -19.929 -2.676 1.00 96.00 195 ARG A C 1
ATOM 1646 O O . ARG A 1 195 ? 5.285 -20.030 -3.873 1.00 96.00 195 ARG A O 1
ATOM 1653 N N . ARG A 1 196 ? 3.865 -20.301 -2.146 1.00 95.19 196 ARG A N 1
ATOM 1654 C CA . ARG A 1 196 ? 2.778 -20.903 -2.938 1.00 95.19 196 ARG A CA 1
ATOM 1655 C C . ARG A 1 196 ? 2.332 -19.993 -4.085 1.00 95.19 196 ARG A C 1
ATOM 1657 O O . ARG A 1 196 ? 2.220 -20.449 -5.218 1.00 95.19 196 ARG A O 1
ATOM 1664 N N . MET A 1 197 ? 2.153 -18.699 -3.826 1.00 94.81 197 MET A N 1
ATOM 1665 C CA . MET A 1 197 ? 1.772 -17.729 -4.864 1.00 94.81 197 MET A CA 1
ATOM 1666 C C . MET A 1 197 ? 2.833 -17.581 -5.969 1.00 94.81 197 MET A C 1
ATOM 1668 O O . MET A 1 197 ? 2.500 -17.430 -7.147 1.00 94.81 197 MET A O 1
ATOM 1672 N N . LEU A 1 198 ? 4.118 -17.608 -5.603 1.00 96.06 198 LEU A N 1
ATOM 1673 C CA . LEU A 1 198 ? 5.227 -17.526 -6.555 1.00 96.06 198 LEU A CA 1
ATOM 1674 C C . LEU A 1 198 ? 5.340 -18.795 -7.405 1.00 96.06 198 LEU A C 1
ATOM 1676 O O . LEU A 1 198 ? 5.523 -18.685 -8.618 1.00 96.06 198 LEU A O 1
ATOM 1680 N N . ILE A 1 199 ? 5.154 -19.973 -6.802 1.00 95.50 199 ILE A N 1
ATOM 1681 C CA . ILE A 1 199 ? 5.088 -21.259 -7.516 1.00 95.50 199 ILE A CA 1
ATOM 1682 C C . ILE A 1 199 ? 3.932 -21.243 -8.523 1.00 95.50 199 ILE A C 1
ATOM 1684 O O . ILE A 1 199 ? 4.145 -21.528 -9.697 1.00 95.50 199 ILE A O 1
ATOM 1688 N N . ASN A 1 200 ? 2.746 -20.783 -8.111 1.00 93.94 200 ASN A N 1
ATOM 1689 C CA . ASN A 1 200 ? 1.589 -20.613 -9.002 1.00 93.94 200 ASN A CA 1
ATOM 1690 C C . ASN A 1 200 ? 1.829 -19.586 -10.128 1.00 93.94 200 ASN A C 1
ATOM 1692 O O . ASN A 1 200 ? 1.070 -19.527 -11.094 1.00 93.94 200 ASN A O 1
ATOM 1696 N N . SER A 1 201 ? 2.872 -18.760 -10.007 1.00 94.50 201 SER A N 1
ATOM 1697 C CA . SER A 1 201 ? 3.312 -17.792 -11.017 1.00 94.50 201 SER A CA 1
ATOM 1698 C C . SER A 1 201 ? 4.537 -18.283 -11.817 1.00 94.50 201 SER A C 1
ATOM 1700 O O . SER A 1 201 ? 5.217 -17.471 -12.450 1.00 94.50 201 SER A O 1
ATOM 1702 N N . ASP A 1 202 ? 4.818 -19.592 -11.799 1.00 95.12 202 ASP A N 1
ATOM 1703 C CA . ASP A 1 202 ? 5.913 -20.296 -12.490 1.00 95.12 202 ASP A CA 1
ATOM 1704 C C . ASP A 1 202 ? 7.339 -19.921 -12.045 1.00 95.12 202 ASP A C 1
ATOM 1706 O O . ASP A 1 202 ? 8.305 -20.141 -12.784 1.00 95.12 202 ASP A O 1
ATOM 1710 N N . TYR A 1 203 ? 7.518 -19.350 -10.851 1.00 96.44 203 TYR A N 1
ATOM 1711 C CA . TYR A 1 203 ? 8.865 -19.077 -10.343 1.00 96.44 203 TYR A CA 1
ATOM 1712 C C . TYR A 1 203 ? 9.578 -20.383 -9.946 1.00 96.44 203 TYR A C 1
ATOM 1714 O O . TYR A 1 203 ? 9.016 -21.175 -9.189 1.00 96.44 203 TYR A O 1
ATOM 1722 N N . PRO A 1 204 ? 10.838 -20.606 -10.374 1.00 96.12 204 PRO A N 1
ATOM 1723 C CA . PRO A 1 204 ? 11.607 -21.773 -9.953 1.00 96.12 204 PRO A CA 1
ATOM 1724 C C . PRO A 1 204 ? 11.866 -21.767 -8.443 1.00 96.12 204 PRO A C 1
ATOM 1726 O O . PRO A 1 204 ? 12.324 -20.758 -7.903 1.00 96.12 204 PRO A O 1
ATOM 1729 N N . ILE A 1 205 ? 11.665 -22.910 -7.781 1.00 95.81 205 ILE A N 1
ATOM 1730 C CA . ILE A 1 205 ? 11.795 -23.064 -6.317 1.00 95.81 205 ILE A CA 1
ATOM 1731 C C . ILE A 1 205 ? 13.163 -22.575 -5.816 1.00 95.81 205 ILE A C 1
ATOM 1733 O O . ILE A 1 205 ? 13.234 -21.767 -4.894 1.00 95.81 205 ILE A O 1
ATOM 1737 N N . ASN A 1 206 ? 14.247 -22.955 -6.497 1.00 95.56 206 ASN A N 1
ATOM 1738 C CA . ASN A 1 206 ? 15.608 -22.537 -6.135 1.00 95.56 206 ASN A CA 1
ATOM 1739 C C . ASN A 1 206 ? 15.787 -21.008 -6.164 1.00 95.56 206 ASN A C 1
ATOM 1741 O O . ASN A 1 206 ? 16.519 -20.442 -5.353 1.0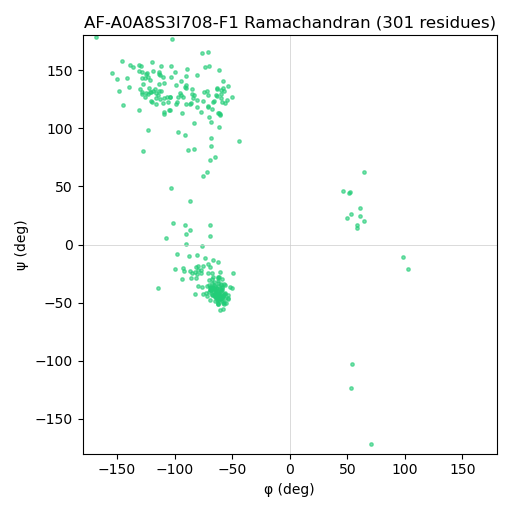0 95.56 206 ASN A O 1
ATOM 1745 N N . VAL A 1 207 ? 15.115 -20.325 -7.098 1.00 94.12 207 VAL A N 1
ATOM 1746 C CA . VAL A 1 207 ? 15.142 -18.860 -7.198 1.00 94.12 207 VAL A CA 1
ATOM 1747 C C . VAL A 1 207 ? 14.322 -18.243 -6.069 1.00 94.12 207 VAL A C 1
ATOM 1749 O O . VAL A 1 207 ? 14.769 -17.265 -5.476 1.00 94.12 207 VAL A O 1
ATOM 1752 N N . ILE A 1 208 ? 13.155 -18.810 -5.753 1.00 95.31 208 ILE A N 1
ATOM 1753 C CA . ILE A 1 208 ? 12.303 -18.347 -4.651 1.00 95.31 208 ILE A CA 1
ATOM 1754 C C . ILE A 1 208 ? 13.081 -18.390 -3.334 1.00 95.31 208 ILE A C 1
ATOM 1756 O O . ILE A 1 208 ? 13.232 -17.351 -2.693 1.00 95.31 208 ILE A O 1
ATOM 1760 N N . GLU A 1 209 ? 13.632 -19.549 -2.965 1.00 96.00 209 GLU A N 1
ATOM 1761 C CA . GLU A 1 209 ? 14.324 -19.709 -1.680 1.00 96.00 209 GLU A CA 1
ATOM 1762 C C . GLU A 1 209 ? 15.552 -18.809 -1.571 1.00 96.00 209 GLU A C 1
ATOM 1764 O O . GLU A 1 209 ? 15.738 -18.131 -0.558 1.00 96.00 209 GLU A O 1
ATOM 1769 N N . LYS A 1 210 ? 16.350 -18.716 -2.644 1.00 95.94 210 LYS A N 1
ATOM 1770 C CA . LYS A 1 210 ? 17.500 -17.807 -2.690 1.00 95.94 210 LYS A CA 1
ATOM 1771 C C . LYS A 1 210 ? 17.079 -16.357 -2.445 1.00 95.94 210 LYS A C 1
ATOM 1773 O O . LYS A 1 210 ? 17.676 -15.672 -1.619 1.00 95.94 210 LYS A O 1
ATOM 1778 N N . LEU A 1 211 ? 16.056 -15.880 -3.155 1.00 94.75 211 LEU A N 1
ATOM 1779 C CA . LEU A 1 211 ? 15.627 -14.484 -3.075 1.00 94.75 211 LEU A CA 1
ATOM 1780 C C . LEU A 1 211 ? 14.940 -14.143 -1.753 1.00 94.75 211 LEU A C 1
ATOM 1782 O O . LEU A 1 211 ? 15.124 -13.031 -1.255 1.00 94.75 211 LEU A O 1
ATOM 1786 N N . ILE A 1 212 ? 14.170 -15.074 -1.183 1.00 94.75 212 ILE A N 1
ATOM 1787 C CA . ILE A 1 212 ? 13.579 -14.908 0.147 1.00 94.75 212 ILE A CA 1
ATOM 1788 C C . ILE A 1 212 ? 14.694 -14.811 1.187 1.00 94.75 212 ILE A C 1
ATOM 1790 O O . ILE A 1 212 ? 14.697 -13.860 1.965 1.00 94.75 212 ILE A O 1
ATOM 1794 N N . LYS A 1 213 ? 15.678 -15.719 1.153 1.00 93.31 213 LYS A N 1
ATOM 1795 C CA . LYS A 1 213 ? 16.820 -15.698 2.075 1.00 93.31 213 LYS A CA 1
ATOM 1796 C C . LYS A 1 213 ? 17.593 -14.377 1.998 1.00 93.31 213 LYS A C 1
ATOM 1798 O O . LYS A 1 213 ? 17.760 -13.717 3.021 1.00 93.31 213 LYS A O 1
ATOM 1803 N N . GLU A 1 214 ? 17.963 -13.941 0.790 1.00 91.69 214 GLU A N 1
ATOM 1804 C CA . GLU A 1 214 ? 18.638 -12.651 0.569 1.00 91.69 214 GLU A CA 1
ATOM 1805 C C . GLU A 1 214 ? 17.826 -11.469 1.131 1.00 91.69 214 GLU A C 1
ATOM 1807 O O . GLU A 1 214 ? 18.378 -10.547 1.735 1.00 91.69 214 GLU A O 1
ATOM 1812 N N . ALA A 1 215 ? 16.504 -11.466 0.931 1.00 90.25 215 ALA A N 1
ATOM 1813 C CA . ALA A 1 215 ? 15.634 -10.395 1.410 1.00 90.25 215 ALA A CA 1
ATOM 1814 C C . ALA A 1 215 ? 15.500 -10.386 2.942 1.00 90.25 215 ALA A C 1
ATOM 1816 O O . ALA A 1 215 ? 15.505 -9.305 3.537 1.00 90.25 215 ALA A O 1
ATOM 1817 N N . CYS A 1 216 ? 15.438 -11.562 3.576 1.00 87.62 216 CYS A N 1
ATOM 1818 C CA . CYS A 1 216 ? 15.451 -11.701 5.032 1.00 87.62 216 CYS A CA 1
ATOM 1819 C C . CYS A 1 216 ? 16.760 -11.169 5.630 1.00 87.62 216 CYS A C 1
ATOM 1821 O O . CYS A 1 216 ? 16.735 -10.411 6.598 1.00 87.62 216 CYS A O 1
ATOM 1823 N N . GLU A 1 217 ? 17.904 -11.505 5.033 1.00 86.38 217 GLU A N 1
ATOM 1824 C CA . GLU A 1 217 ? 19.223 -11.028 5.468 1.00 86.38 217 GLU A CA 1
ATOM 1825 C C . GLU A 1 217 ? 19.368 -9.509 5.304 1.00 86.38 217 GLU A C 1
ATOM 1827 O O . GLU A 1 217 ? 19.782 -8.823 6.237 1.00 86.38 217 GLU A O 1
ATOM 1832 N N . THR A 1 218 ? 18.928 -8.960 4.166 1.00 78.81 218 THR A N 1
ATOM 1833 C CA . THR A 1 218 ? 18.979 -7.511 3.888 1.00 78.81 218 THR A CA 1
ATOM 1834 C C . THR A 1 218 ? 18.127 -6.705 4.875 1.00 78.81 218 THR A C 1
ATOM 1836 O O . THR A 1 218 ? 18.422 -5.551 5.163 1.00 78.81 218 THR A O 1
ATOM 1839 N N . SER A 1 219 ? 17.055 -7.291 5.418 1.00 65.56 219 SER A N 1
ATOM 1840 C CA . SER A 1 219 ? 16.215 -6.607 6.412 1.00 65.56 219 SER A CA 1
ATOM 1841 C C . SER A 1 219 ? 16.933 -6.371 7.751 1.00 65.56 219 SER A C 1
ATOM 1843 O O . SER A 1 219 ? 16.601 -5.419 8.458 1.00 65.56 219 SER A O 1
ATOM 1845 N N . LYS A 1 220 ? 17.950 -7.188 8.069 1.00 64.19 220 LYS A N 1
ATOM 1846 C CA . LYS A 1 220 ? 18.759 -7.086 9.295 1.00 64.19 220 LYS A CA 1
ATOM 1847 C C . LYS A 1 220 ? 19.853 -6.025 9.183 1.00 64.19 220 LYS A C 1
ATOM 1849 O O . LYS A 1 220 ? 20.226 -5.416 10.181 1.00 64.19 220 LYS A O 1
ATOM 1854 N N . THR A 1 221 ? 20.350 -5.765 7.976 1.00 59.28 221 THR A N 1
ATOM 1855 C CA . THR A 1 221 ? 21.385 -4.764 7.714 1.00 59.28 221 THR A CA 1
ATOM 1856 C C . THR A 1 221 ? 20.747 -3.457 7.241 1.00 59.28 221 THR A C 1
ATOM 1858 O O . THR A 1 221 ? 20.445 -3.263 6.067 1.00 59.28 221 THR A O 1
ATOM 1861 N N . LYS A 1 222 ? 20.555 -2.503 8.163 1.00 50.88 222 LYS A N 1
ATOM 1862 C CA . LYS A 1 222 ? 20.202 -1.114 7.820 1.00 50.88 222 LYS A CA 1
ATOM 1863 C C . LYS A 1 222 ? 21.400 -0.425 7.155 1.00 50.88 222 LYS A C 1
ATOM 1865 O O . LYS A 1 222 ? 22.048 0.407 7.776 1.00 50.88 222 LYS A O 1
ATOM 1870 N N . THR A 1 223 ? 21.728 -0.761 5.912 1.00 47.66 223 THR A N 1
ATOM 1871 C CA . THR A 1 223 ? 22.623 0.078 5.106 1.00 47.66 223 THR A CA 1
ATOM 1872 C C . THR A 1 223 ? 21.764 1.030 4.281 1.00 47.66 223 THR A C 1
ATOM 1874 O O . THR A 1 223 ? 21.028 0.576 3.399 1.00 47.66 223 THR A O 1
ATOM 1877 N N . PRO A 1 224 ? 21.808 2.349 4.544 1.00 47.31 224 PRO A N 1
ATOM 1878 C CA . PRO A 1 224 ? 21.251 3.322 3.623 1.00 47.31 224 PRO A CA 1
ATOM 1879 C C . PRO A 1 224 ? 22.005 3.169 2.304 1.00 47.31 224 PRO A C 1
ATOM 1881 O O . PRO A 1 224 ? 23.203 3.433 2.232 1.00 47.31 224 PRO A O 1
ATOM 1884 N N . GLN A 1 225 ? 21.327 2.707 1.256 1.00 51.69 225 GLN A N 1
ATOM 1885 C CA . GLN A 1 225 ? 21.874 2.846 -0.085 1.00 51.69 225 GLN A CA 1
ATOM 1886 C C . GLN A 1 225 ? 21.837 4.336 -0.407 1.00 51.69 225 GLN A C 1
ATOM 1888 O O . GLN A 1 225 ? 20.767 4.899 -0.641 1.00 51.69 225 GLN A O 1
ATOM 1893 N N . THR A 1 226 ? 22.997 4.987 -0.373 1.00 46.31 226 THR A N 1
ATOM 1894 C CA . THR A 1 226 ? 23.158 6.345 -0.881 1.00 46.31 226 THR A CA 1
ATOM 1895 C C . THR A 1 226 ? 22.661 6.346 -2.326 1.00 46.31 226 THR A C 1
ATOM 1897 O O . THR A 1 226 ? 23.126 5.519 -3.122 1.00 46.31 226 THR A O 1
ATOM 1900 N N . PRO A 1 227 ? 21.699 7.207 -2.700 1.00 51.66 227 PRO A N 1
ATOM 1901 C CA . PRO A 1 227 ? 21.296 7.309 -4.088 1.00 51.66 227 PRO A CA 1
ATOM 1902 C C . PRO A 1 227 ? 22.525 7.735 -4.884 1.00 51.66 227 PRO A C 1
ATOM 1904 O O . PRO A 1 227 ? 23.038 8.841 -4.727 1.00 51.66 227 PRO A O 1
ATOM 1907 N N . ASN A 1 228 ? 23.027 6.824 -5.717 1.00 57.19 228 ASN A N 1
ATOM 1908 C CA . ASN A 1 228 ? 24.067 7.128 -6.685 1.00 57.19 228 ASN A CA 1
ATOM 1909 C C . ASN A 1 228 ? 23.434 8.062 -7.725 1.00 57.19 228 ASN A C 1
ATOM 1911 O O . ASN A 1 228 ? 22.918 7.611 -8.750 1.00 57.19 228 ASN A O 1
ATOM 1915 N N . ASN A 1 229 ? 23.422 9.364 -7.430 1.00 59.59 229 ASN A N 1
ATOM 1916 C CA . ASN A 1 229 ? 22.975 10.428 -8.324 1.00 59.59 229 ASN A CA 1
ATOM 1917 C C . ASN A 1 229 ? 24.008 10.621 -9.440 1.00 59.59 229 ASN A C 1
ATOM 1919 O O . ASN A 1 229 ? 24.626 11.670 -9.578 1.00 59.59 229 ASN A O 1
ATOM 1923 N N . LYS A 1 230 ? 24.221 9.580 -10.251 1.00 71.94 230 LYS A N 1
ATOM 1924 C CA . LYS A 1 230 ? 24.870 9.748 -11.547 1.00 71.94 230 LYS A CA 1
ATOM 1925 C C . LYS A 1 230 ? 23.889 10.483 -12.450 1.00 71.94 230 LYS A C 1
ATOM 1927 O O . LYS A 1 230 ? 22.857 9.925 -12.829 1.00 71.94 230 LYS A O 1
ATOM 1932 N N . GLU A 1 231 ? 24.202 11.732 -12.764 1.00 78.00 231 GLU A N 1
ATOM 1933 C CA . GLU A 1 231 ? 23.477 12.494 -13.771 1.00 78.00 231 GLU A CA 1
ATOM 1934 C C . GLU A 1 231 ? 23.804 11.944 -15.159 1.00 78.00 231 GLU A C 1
ATOM 1936 O O . GLU A 1 231 ? 24.954 11.939 -15.592 1.00 78.00 231 GLU A O 1
ATOM 1941 N N . PHE A 1 232 ? 22.773 11.455 -15.848 1.00 83.38 232 PHE A N 1
ATOM 1942 C CA . PHE A 1 232 ? 22.885 10.977 -17.222 1.00 83.38 232 PHE A CA 1
ATOM 1943 C C . PHE A 1 232 ? 22.491 12.090 -18.191 1.00 83.38 232 PHE A C 1
ATOM 1945 O O . PHE A 1 232 ? 21.412 12.667 -18.046 1.00 83.38 232 PHE A O 1
ATOM 1952 N N . LYS A 1 233 ? 23.328 12.350 -19.205 1.00 88.75 233 LYS A N 1
ATOM 1953 C CA . LYS A 1 233 ? 23.095 13.399 -20.214 1.00 88.75 233 LYS A CA 1
ATOM 1954 C C . LYS A 1 233 ? 21.885 13.096 -21.099 1.00 88.75 233 LYS A C 1
ATOM 1956 O O . LYS A 1 233 ? 21.137 14.003 -21.449 1.00 88.75 233 LYS A O 1
ATOM 1961 N N . TYR A 1 234 ? 21.670 11.823 -21.434 1.00 90.56 234 TYR A N 1
ATOM 1962 C CA . TYR A 1 234 ? 20.557 11.392 -22.283 1.00 90.56 234 TYR A CA 1
ATOM 1963 C C . TYR A 1 234 ? 19.793 10.220 -21.671 1.00 90.56 234 TYR A C 1
ATOM 1965 O O . TYR A 1 234 ? 20.341 9.429 -20.900 1.00 90.56 234 TYR A O 1
ATOM 1973 N N . LYS A 1 235 ? 18.515 10.090 -22.038 1.00 91.81 235 LYS A N 1
ATOM 1974 C CA . LYS A 1 235 ? 17.631 8.996 -21.617 1.00 91.81 235 LYS A CA 1
ATOM 1975 C C . LYS A 1 235 ? 16.987 8.370 -22.849 1.00 91.81 235 LYS A C 1
ATOM 1977 O O . LYS A 1 235 ? 16.424 9.084 -23.670 1.00 91.81 235 LYS A O 1
ATOM 1982 N N . ILE A 1 236 ? 17.054 7.049 -22.959 1.00 91.75 236 ILE A N 1
ATOM 1983 C CA . ILE A 1 236 ? 16.452 6.271 -24.047 1.00 91.75 236 ILE A CA 1
ATOM 1984 C C . ILE A 1 236 ? 15.475 5.267 -23.439 1.00 91.75 236 ILE A C 1
ATOM 1986 O O . ILE A 1 236 ? 15.752 4.692 -22.388 1.00 91.75 236 ILE A O 1
ATOM 1990 N N . ASN A 1 237 ? 14.341 5.042 -24.101 1.00 90.31 237 ASN A N 1
ATOM 1991 C CA . ASN A 1 237 ? 13.369 4.018 -23.735 1.00 90.31 237 ASN A CA 1
ATOM 1992 C C . ASN A 1 237 ? 13.216 3.024 -24.891 1.00 90.31 237 ASN A C 1
ATOM 1994 O O . ASN A 1 237 ? 12.876 3.441 -25.996 1.00 90.31 237 ASN A O 1
ATOM 1998 N N . LEU A 1 238 ? 13.458 1.735 -24.647 1.00 90.19 238 LEU A N 1
ATOM 1999 C CA . LEU A 1 238 ? 13.337 0.680 -25.659 1.00 90.19 238 LEU A CA 1
ATOM 2000 C C . LEU A 1 238 ? 12.391 -0.428 -25.188 1.00 90.19 238 LEU A C 1
ATOM 2002 O O . LEU A 1 238 ? 12.370 -0.731 -23.992 1.00 90.19 238 LEU A O 1
ATOM 2006 N N . PRO A 1 239 ? 11.641 -1.075 -26.097 1.00 88.94 239 PRO A N 1
ATOM 2007 C CA . PRO A 1 239 ? 10.910 -2.285 -25.752 1.00 88.94 239 PRO A CA 1
ATOM 2008 C C . PRO A 1 239 ? 11.891 -3.361 -25.284 1.00 88.94 239 PRO A C 1
ATOM 2010 O O . PRO A 1 239 ? 12.936 -3.589 -25.896 1.00 88.94 239 PRO A O 1
ATOM 2013 N N . TYR A 1 240 ? 11.575 -4.003 -24.164 1.00 89.31 240 TYR A N 1
ATOM 2014 C CA . TYR A 1 240 ? 12.430 -5.053 -23.633 1.00 89.31 240 TYR A CA 1
ATOM 2015 C C . TYR A 1 240 ? 12.367 -6.311 -24.499 1.00 89.31 240 TYR A C 1
ATOM 2017 O O . TYR A 1 240 ? 11.294 -6.865 -24.737 1.00 89.31 240 TYR A O 1
ATOM 2025 N N . VAL A 1 241 ? 13.545 -6.804 -24.875 1.00 86.88 241 VAL A N 1
ATOM 2026 C CA . VAL A 1 241 ? 13.752 -8.108 -25.507 1.00 86.88 241 VAL A CA 1
ATOM 2027 C C . VAL A 1 241 ? 14.862 -8.822 -24.732 1.00 86.88 241 VAL A C 1
ATOM 2029 O O . VAL A 1 241 ? 15.872 -8.181 -24.432 1.00 86.88 241 VAL A O 1
ATOM 2032 N N . PRO A 1 242 ? 14.716 -10.111 -24.375 1.00 86.31 242 PRO A N 1
ATOM 2033 C CA . PRO A 1 242 ? 15.777 -10.846 -23.689 1.00 86.31 242 PRO A CA 1
ATOM 2034 C C . PRO A 1 242 ? 17.134 -10.701 -24.399 1.00 86.31 242 PRO A C 1
ATOM 2036 O O . PRO A 1 242 ? 17.233 -10.940 -25.597 1.00 86.31 242 PRO A O 1
ATOM 2039 N N . GLY A 1 243 ? 18.173 -10.287 -23.667 1.00 84.56 243 GLY A N 1
ATOM 2040 C CA . GLY A 1 243 ? 19.525 -10.057 -24.193 1.00 84.56 243 GLY A CA 1
ATOM 2041 C C . GLY A 1 243 ? 19.868 -8.580 -24.417 1.00 84.56 243 GLY A C 1
ATOM 2042 O O . GLY A 1 243 ? 21.044 -8.210 -24.389 1.00 84.56 243 GLY A O 1
ATOM 2043 N N . ILE A 1 244 ? 18.870 -7.697 -24.545 1.00 87.38 244 ILE A N 1
ATOM 2044 C CA . ILE A 1 244 ? 19.098 -6.259 -24.760 1.00 87.38 244 ILE A CA 1
ATOM 2045 C C . ILE A 1 244 ? 19.746 -5.568 -23.544 1.00 87.38 244 ILE A C 1
ATOM 2047 O O . ILE A 1 244 ? 20.266 -4.456 -23.643 1.00 87.38 244 ILE A O 1
ATOM 2051 N N . GLU A 1 245 ? 19.772 -6.220 -22.377 1.00 85.00 245 GLU A N 1
ATOM 2052 C CA . GLU A 1 245 ? 20.410 -5.701 -21.165 1.00 85.00 245 GLU A CA 1
ATOM 2053 C C . GLU A 1 245 ? 21.909 -5.455 -21.333 1.00 85.00 245 GLU A C 1
ATOM 2055 O 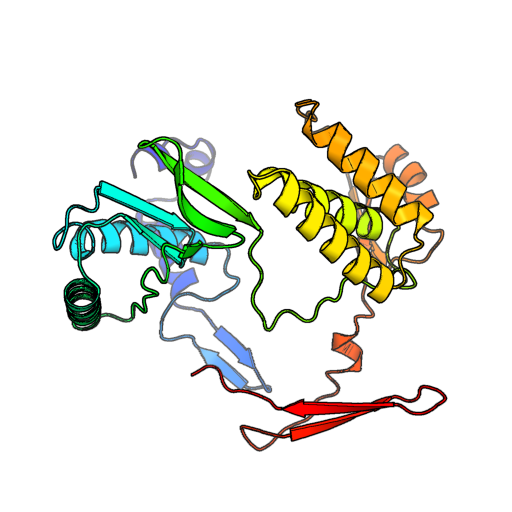O . GLU A 1 245 ? 22.472 -4.620 -20.622 1.00 85.00 245 GLU A O 1
ATOM 2060 N N . VAL A 1 246 ? 22.554 -6.133 -22.287 1.00 87.56 246 VAL A N 1
ATOM 2061 C CA . VAL A 1 246 ? 23.967 -5.914 -22.623 1.00 87.56 246 VAL A CA 1
ATOM 2062 C C . VAL A 1 246 ? 24.205 -4.467 -23.070 1.00 87.56 246 VAL A C 1
ATOM 2064 O O . VAL A 1 246 ? 25.233 -3.874 -22.728 1.00 87.56 246 VAL A O 1
ATOM 2067 N N . LEU A 1 247 ? 23.226 -3.850 -23.745 1.00 87.62 247 LEU A N 1
ATOM 2068 C CA . LEU A 1 247 ? 23.304 -2.450 -24.168 1.00 87.62 247 LEU A CA 1
ATOM 2069 C C . LEU A 1 247 ? 23.307 -1.485 -22.987 1.00 87.62 247 LEU A C 1
ATOM 2071 O O . LEU A 1 247 ? 23.926 -0.429 -23.079 1.00 87.62 247 LEU A O 1
ATOM 2075 N N . LYS A 1 248 ? 22.693 -1.852 -21.855 1.00 86.62 248 LYS A N 1
ATOM 2076 C CA . LYS A 1 248 ? 22.635 -0.987 -20.671 1.00 86.62 248 LYS A CA 1
ATOM 2077 C C . LYS A 1 248 ? 24.037 -0.588 -20.211 1.00 86.62 248 LYS A C 1
ATOM 2079 O O . LYS A 1 248 ? 24.293 0.591 -20.004 1.00 86.62 248 LYS A O 1
ATOM 2084 N N . ARG A 1 249 ? 24.967 -1.549 -20.134 1.00 85.75 249 ARG A N 1
ATOM 2085 C CA . ARG A 1 249 ? 26.355 -1.286 -19.707 1.00 85.75 249 ARG A CA 1
ATOM 2086 C C . ARG A 1 249 ? 27.123 -0.426 -20.712 1.00 85.75 249 ARG A C 1
ATOM 2088 O O . ARG A 1 249 ? 27.936 0.395 -20.303 1.00 85.75 249 ARG A O 1
ATOM 2095 N N . ARG A 1 250 ? 26.894 -0.620 -22.017 1.00 89.75 250 ARG A N 1
ATOM 2096 C CA . ARG A 1 250 ? 27.567 0.152 -23.079 1.00 89.75 250 ARG A CA 1
ATOM 2097 C C . ARG A 1 250 ? 27.056 1.593 -23.130 1.00 89.75 250 ARG A C 1
ATOM 2099 O O . ARG A 1 250 ? 27.857 2.515 -23.173 1.00 89.75 250 ARG A O 1
ATOM 2106 N N . LEU A 1 251 ? 25.741 1.781 -23.050 1.00 89.19 251 LEU A N 1
ATOM 2107 C CA . LEU A 1 251 ? 25.105 3.098 -23.057 1.00 89.19 251 LEU A CA 1
ATOM 2108 C C . LEU A 1 251 ? 25.417 3.899 -21.789 1.00 89.19 251 LEU A C 1
ATOM 2110 O O . LEU A 1 251 ? 25.676 5.095 -21.881 1.00 89.19 251 LEU A O 1
ATOM 2114 N N . GLU A 1 252 ? 25.496 3.248 -20.623 1.00 89.06 252 GLU A N 1
ATOM 2115 C CA . GLU A 1 252 ? 25.882 3.927 -19.379 1.00 89.06 252 GLU A CA 1
ATOM 2116 C C . GLU A 1 252 ? 27.313 4.497 -19.447 1.00 89.06 252 GLU A C 1
ATOM 2118 O O . GLU A 1 252 ? 27.552 5.564 -18.886 1.00 89.06 252 GLU A O 1
ATOM 2123 N N . LYS A 1 253 ? 28.244 3.864 -20.187 1.00 88.69 253 LYS A N 1
ATOM 2124 C CA . LYS A 1 253 ? 29.590 4.423 -20.451 1.00 88.69 253 LYS A CA 1
ATOM 2125 C C . LYS A 1 253 ? 29.557 5.671 -21.336 1.00 88.69 253 LYS A C 1
ATOM 2127 O O . LYS A 1 253 ? 30.409 6.535 -21.192 1.00 88.69 253 LYS A O 1
ATOM 2132 N N . LEU A 1 254 ? 28.565 5.775 -22.218 1.00 90.69 254 LEU A N 1
ATOM 2133 C CA . LEU A 1 254 ? 28.335 6.939 -23.081 1.00 90.69 254 LEU A CA 1
ATOM 2134 C C . LEU A 1 254 ? 27.479 8.019 -22.396 1.00 90.69 254 LEU A C 1
ATOM 2136 O O . LEU A 1 254 ? 26.997 8.940 -23.049 1.00 90.69 254 LEU A O 1
ATOM 2140 N N . ASN A 1 255 ? 27.268 7.905 -21.081 1.00 90.69 255 ASN A N 1
ATOM 2141 C CA . ASN A 1 255 ? 26.419 8.790 -20.291 1.00 90.69 255 ASN A CA 1
ATOM 2142 C C . ASN A 1 255 ? 24.935 8.805 -20.726 1.00 90.69 255 ASN A C 1
ATOM 2144 O O . ASN A 1 255 ? 24.234 9.815 -20.606 1.00 90.69 255 ASN A O 1
ATOM 2148 N N . ILE A 1 256 ? 24.447 7.666 -21.228 1.00 91.31 256 ILE A N 1
ATOM 2149 C CA . ILE A 1 256 ? 23.064 7.464 -21.670 1.00 91.31 256 ILE A CA 1
ATOM 2150 C C . ILE A 1 256 ? 22.371 6.467 -20.740 1.00 91.31 256 ILE A C 1
ATOM 2152 O O . ILE A 1 256 ? 22.817 5.329 -20.572 1.00 91.31 256 ILE A O 1
ATOM 2156 N N . LYS A 1 257 ? 21.230 6.859 -20.165 1.00 91.00 257 LYS A N 1
ATOM 2157 C CA . LYS A 1 257 ? 20.402 5.963 -19.355 1.00 91.00 257 LYS A CA 1
ATOM 2158 C C . LYS A 1 257 ? 19.377 5.235 -20.211 1.00 91.00 257 LYS A C 1
ATOM 2160 O O . LYS A 1 257 ? 18.516 5.866 -20.816 1.00 91.00 257 LYS A O 1
ATOM 2165 N N . LEU A 1 258 ? 19.427 3.906 -20.201 1.00 89.06 258 LEU A N 1
ATOM 2166 C CA . LEU A 1 258 ? 18.434 3.065 -20.864 1.00 89.06 258 LEU A CA 1
ATOM 2167 C C . LEU A 1 258 ? 17.322 2.638 -19.894 1.00 89.06 258 LEU A C 1
ATOM 2169 O O . LEU A 1 258 ? 17.594 2.076 -18.828 1.00 89.06 258 LEU A O 1
ATOM 2173 N N . TYR A 1 259 ? 16.079 2.861 -20.308 1.00 89.56 259 TYR A N 1
ATOM 2174 C CA . TYR A 1 259 ? 14.857 2.357 -19.696 1.00 89.56 259 TYR A CA 1
ATOM 2175 C C . TYR A 1 259 ? 14.183 1.342 -20.618 1.00 89.56 259 TYR A C 1
ATOM 2177 O O . TYR A 1 259 ? 14.362 1.370 -21.836 1.00 89.56 259 TYR A O 1
ATOM 2185 N N . PHE A 1 260 ? 13.416 0.439 -20.010 1.00 90.56 260 PHE A N 1
ATOM 2186 C CA . PHE A 1 260 ? 12.695 -0.602 -20.724 1.00 90.56 260 PHE A CA 1
ATOM 2187 C C . PHE A 1 260 ? 11.190 -0.381 -20.659 1.00 90.56 260 PHE A C 1
ATOM 2189 O O . PHE A 1 260 ? 10.638 -0.186 -19.573 1.00 90.56 260 PHE A O 1
ATOM 2196 N N . SER A 1 261 ? 10.534 -0.480 -21.811 1.00 88.62 261 SER A N 1
ATOM 2197 C CA . SER A 1 261 ? 9.083 -0.525 -21.942 1.00 88.62 261 SER A CA 1
ATOM 2198 C C . SER A 1 261 ? 8.604 -1.955 -22.212 1.00 88.62 261 SER A C 1
ATOM 2200 O O . SER A 1 261 ? 9.330 -2.794 -22.745 1.00 88.62 261 SER A O 1
ATOM 2202 N N . TYR A 1 262 ? 7.361 -2.239 -21.824 1.00 87.81 262 TYR A N 1
ATOM 2203 C CA . TYR A 1 262 ? 6.712 -3.542 -22.002 1.00 87.81 262 TYR A CA 1
ATOM 2204 C C . TYR A 1 262 ? 5.361 -3.315 -22.701 1.00 87.81 262 TYR A C 1
ATOM 2206 O O . TYR A 1 262 ? 4.339 -3.184 -22.020 1.00 87.81 262 TYR A O 1
ATOM 2214 N N . PRO A 1 263 ? 5.355 -3.145 -24.039 1.00 79.62 263 PRO A N 1
ATOM 2215 C CA . PRO A 1 263 ? 4.163 -2.719 -24.778 1.00 79.62 263 PRO A CA 1
ATOM 2216 C C . PRO A 1 263 ? 3.074 -3.801 -24.838 1.00 79.62 263 PRO A C 1
ATOM 2218 O O . PRO A 1 263 ? 1.892 -3.482 -24.744 1.00 79.62 263 PRO A O 1
ATOM 2221 N N . ASN A 1 264 ? 3.462 -5.077 -24.913 1.00 77.56 264 ASN A N 1
ATOM 2222 C CA . ASN A 1 264 ? 2.537 -6.206 -25.041 1.00 77.56 264 ASN A CA 1
ATOM 2223 C C . ASN A 1 264 ? 1.999 -6.629 -23.669 1.00 77.56 264 ASN A C 1
ATOM 2225 O O . ASN A 1 264 ? 2.512 -7.554 -23.035 1.00 77.56 264 ASN A O 1
ATOM 2229 N N . LYS A 1 265 ? 0.979 -5.924 -23.179 1.00 76.56 265 LYS A N 1
ATOM 2230 C CA . LYS A 1 265 ? 0.315 -6.250 -21.911 1.00 76.56 265 LYS A CA 1
ATOM 2231 C C . LYS A 1 265 ? -0.845 -7.208 -22.165 1.00 76.56 265 LYS A C 1
ATOM 2233 O O . LYS A 1 265 ? -1.574 -7.051 -23.131 1.00 76.56 265 LYS A O 1
ATOM 2238 N N . LEU A 1 266 ? -1.107 -8.133 -21.240 1.00 69.50 266 LEU A N 1
ATOM 2239 C CA . LEU A 1 266 ? -2.315 -8.978 -21.288 1.00 69.50 266 LEU A CA 1
ATOM 2240 C C . LEU A 1 266 ? -3.589 -8.144 -21.478 1.00 69.50 266 LEU A C 1
ATOM 2242 O O . LEU A 1 266 ? -4.463 -8.515 -22.247 1.00 69.50 266 LEU A O 1
ATOM 2246 N N . GLN A 1 267 ? -3.647 -6.969 -20.848 1.00 68.38 267 GLN A N 1
ATOM 2247 C CA . GLN A 1 267 ? -4.751 -6.033 -21.016 1.00 68.38 267 GLN A CA 1
ATOM 2248 C C . GLN A 1 267 ? -4.954 -5.586 -22.471 1.00 68.38 267 GLN A C 1
ATOM 2250 O O . GLN A 1 267 ? -6.098 -5.439 -22.868 1.00 68.38 267 GLN A O 1
ATOM 2255 N N . SER A 1 268 ? -3.906 -5.372 -23.277 1.00 67.81 268 SER A N 1
ATOM 2256 C CA . SER A 1 268 ? -4.093 -4.951 -24.676 1.00 67.81 268 SER A CA 1
ATOM 2257 C C . SER A 1 268 ? -4.652 -6.069 -25.555 1.00 67.81 268 SER A C 1
ATOM 2259 O O . SER A 1 268 ? -5.283 -5.780 -26.562 1.00 67.81 268 SER A O 1
ATOM 2261 N N . VAL A 1 269 ? -4.441 -7.328 -25.162 1.00 67.50 269 VAL A N 1
ATOM 2262 C CA . VAL A 1 269 ? -5.004 -8.505 -25.839 1.00 67.50 269 VAL A CA 1
ATOM 2263 C C . VAL A 1 269 ? -6.441 -8.758 -25.375 1.00 67.50 269 VAL A C 1
ATOM 2265 O O . VAL A 1 269 ? -7.318 -9.007 -26.190 1.00 67.50 269 VAL A O 1
ATOM 2268 N N . LEU A 1 270 ? -6.696 -8.639 -24.067 1.00 64.25 270 LEU A N 1
ATOM 2269 C CA . LEU A 1 270 ? -8.002 -8.913 -23.458 1.00 64.25 270 LEU A CA 1
ATOM 2270 C C . LEU A 1 270 ? -9.008 -7.758 -23.607 1.00 64.25 270 LEU A C 1
ATOM 2272 O O . LEU A 1 270 ? -10.207 -8.004 -23.619 1.00 64.25 270 LEU A O 1
ATOM 2276 N N . ASN A 1 271 ? -8.552 -6.508 -23.761 1.00 53.91 271 ASN A N 1
ATOM 2277 C CA . ASN A 1 271 ? -9.402 -5.349 -24.066 1.00 53.91 271 ASN A CA 1
ATOM 2278 C C . ASN A 1 271 ? -9.625 -5.176 -25.580 1.00 53.91 271 ASN A C 1
ATOM 2280 O O . ASN A 1 271 ? -9.699 -4.045 -26.069 1.00 53.91 271 ASN A O 1
ATOM 2284 N N . GLN A 1 272 ? -9.772 -6.259 -26.347 1.00 53.50 272 GLN A N 1
ATOM 2285 C CA . GLN A 1 272 ? -10.571 -6.134 -27.564 1.00 53.50 272 GLN A CA 1
ATOM 2286 C C . GLN A 1 272 ? -11.977 -5.768 -27.103 1.00 53.50 272 GLN A C 1
ATOM 2288 O O . GLN A 1 272 ? -12.608 -6.519 -26.373 1.00 53.50 272 GLN A O 1
ATOM 2293 N N . SER A 1 273 ? -12.404 -4.551 -27.428 1.00 51.50 273 SER A N 1
ATOM 2294 C CA . SER A 1 273 ? -13.629 -3.909 -26.960 1.00 51.50 273 SER A CA 1
ATOM 2295 C C . SER A 1 273 ? -14.848 -4.840 -26.985 1.00 51.50 273 SER A C 1
ATOM 2297 O O . SER A 1 273 ? -15.602 -4.853 -27.957 1.00 51.50 273 SER A O 1
ATOM 2299 N N . MET A 1 274 ? -15.093 -5.570 -25.897 1.00 50.12 274 MET A N 1
ATOM 2300 C CA . MET A 1 274 ? -16.415 -6.088 -25.588 1.00 50.12 274 MET A CA 1
ATOM 2301 C C . MET A 1 274 ? -17.259 -4.863 -25.253 1.00 50.12 274 MET A C 1
ATOM 2303 O O . MET A 1 274 ? -17.257 -4.358 -24.131 1.00 50.12 274 MET A O 1
ATOM 2307 N N . LYS A 1 275 ? -17.912 -4.315 -26.280 1.00 52.72 275 LYS A N 1
ATOM 2308 C CA . LYS A 1 275 ? -18.957 -3.302 -26.150 1.00 52.72 275 LYS A CA 1
ATOM 2309 C C . LYS A 1 275 ? -20.134 -3.953 -25.417 1.00 52.72 275 LYS A C 1
ATOM 2311 O O . LYS A 1 275 ? -21.111 -4.322 -26.061 1.00 52.72 275 LYS A O 1
ATOM 2316 N N . SER A 1 276 ? -20.049 -4.160 -24.101 1.00 51.16 276 SER A N 1
ATOM 2317 C CA . SER A 1 276 ? -21.236 -4.598 -23.369 1.00 51.16 276 SER A CA 1
ATOM 2318 C C . SER A 1 276 ? -22.231 -3.435 -23.390 1.00 51.16 276 SER A C 1
ATOM 2320 O O . SER A 1 276 ? -21.946 -2.323 -22.942 1.00 51.16 276 SER A O 1
ATOM 2322 N N . GLN A 1 277 ? -23.383 -3.669 -24.018 1.00 54.66 277 GLN A N 1
ATOM 2323 C CA . GLN A 1 277 ? -24.515 -2.740 -24.008 1.00 54.66 277 GLN A CA 1
ATOM 2324 C C . GLN A 1 277 ? -25.224 -2.741 -22.640 1.00 54.66 277 GLN A C 1
ATOM 2326 O O . GLN A 1 277 ? -26.019 -1.849 -22.360 1.00 54.66 277 GLN A O 1
ATOM 2331 N N . SER A 1 278 ? -24.908 -3.704 -21.769 1.00 57.84 278 SER A N 1
ATOM 2332 C CA . SER A 1 278 ? -25.566 -3.947 -20.485 1.00 57.84 278 SER A CA 1
ATOM 2333 C C . SER A 1 278 ? -24.598 -3.924 -19.294 1.00 57.84 278 SER A C 1
ATOM 2335 O O . SER A 1 278 ? -23.421 -4.288 -19.401 1.00 57.84 278 SER A O 1
ATOM 2337 N N . ARG A 1 279 ? -25.122 -3.470 -18.145 1.00 56.66 279 ARG A N 1
ATOM 2338 C CA . ARG A 1 279 ? -24.492 -3.558 -16.815 1.00 56.66 279 ARG A CA 1
ATOM 2339 C C . ARG A 1 279 ? -24.725 -4.968 -16.249 1.00 56.66 279 ARG A C 1
ATOM 2341 O O . ARG A 1 279 ? -25.787 -5.528 -16.494 1.00 56.66 279 ARG A O 1
ATOM 2348 N N . SER A 1 280 ? -23.763 -5.496 -15.486 1.00 61.88 280 SER A N 1
ATOM 2349 C CA . SER A 1 280 ? -23.827 -6.823 -14.837 1.00 61.88 280 SER A CA 1
ATOM 2350 C C . SER A 1 280 ? -23.882 -7.998 -15.819 1.00 61.88 280 SER A C 1
ATOM 2352 O O . SER A 1 280 ? -24.849 -8.751 -15.862 1.00 61.88 280 SER A O 1
ATOM 2354 N N . VAL A 1 281 ? -22.834 -8.151 -16.629 1.00 63.34 281 VAL A N 1
ATOM 2355 C CA . VAL A 1 281 ? -22.715 -9.264 -17.579 1.00 63.34 281 VAL A CA 1
ATOM 2356 C C . VAL A 1 281 ? -21.833 -10.380 -17.028 1.00 63.34 281 VAL A C 1
ATOM 2358 O O . VAL A 1 281 ? -20.761 -10.133 -16.467 1.00 63.34 281 VAL A O 1
ATOM 2361 N N . ILE A 1 282 ? -22.287 -11.615 -17.237 1.00 70.12 282 ILE A N 1
ATOM 2362 C CA . ILE A 1 282 ? -21.454 -12.814 -17.171 1.00 70.12 282 ILE A CA 1
ATOM 2363 C C . ILE A 1 282 ? -20.789 -12.953 -18.540 1.00 70.12 282 ILE A C 1
ATOM 2365 O O . ILE A 1 282 ? -21.468 -12.933 -19.566 1.00 70.12 282 ILE A O 1
ATOM 2369 N N . TYR A 1 283 ? -19.464 -13.051 -18.567 1.00 69.38 283 TYR A N 1
ATOM 2370 C CA . TYR A 1 283 ? -18.687 -13.214 -19.788 1.00 69.38 283 TYR A CA 1
ATOM 2371 C C . TYR A 1 283 ? -17.834 -14.478 -19.719 1.00 69.38 283 TYR A C 1
ATOM 2373 O O . TYR A 1 283 ? -17.310 -14.846 -18.667 1.00 69.38 283 TYR A O 1
ATOM 2381 N N . GLN A 1 284 ? -17.687 -15.128 -20.868 1.00 73.75 284 GLN A N 1
ATOM 2382 C CA . GLN A 1 284 ? -16.910 -16.346 -21.039 1.00 73.75 284 GLN A CA 1
ATOM 2383 C C . GLN A 1 284 ? -15.749 -16.059 -21.991 1.00 73.75 284 GLN A C 1
ATOM 2385 O O . GLN A 1 284 ? -15.956 -15.656 -23.133 1.00 73.75 284 GLN A O 1
ATOM 2390 N N . VAL A 1 285 ? -14.520 -16.258 -21.521 1.00 74.00 285 VAL A N 1
ATOM 2391 C CA . VAL A 1 285 ? -13.301 -16.158 -22.327 1.00 74.00 285 VAL A CA 1
ATOM 2392 C C . VAL A 1 285 ? -12.817 -17.569 -22.623 1.00 74.00 285 VAL A C 1
ATOM 2394 O O . VAL A 1 285 ? -12.447 -18.311 -21.709 1.00 74.00 285 VAL A O 1
ATOM 2397 N N . GLN A 1 286 ? -12.820 -17.940 -23.899 1.00 74.50 286 GLN A N 1
ATOM 2398 C CA . GLN A 1 286 ? -12.170 -19.158 -24.368 1.00 74.50 286 GLN A CA 1
ATOM 2399 C C . GLN A 1 286 ? -10.682 -18.872 -24.589 1.00 74.50 286 GLN A C 1
ATOM 2401 O O . GLN A 1 286 ? -10.309 -17.876 -25.202 1.00 74.50 286 GLN A O 1
ATOM 2406 N N . CYS A 1 287 ? -9.830 -19.712 -24.012 1.00 65.19 287 CYS A N 1
ATOM 2407 C CA . CYS A 1 287 ? -8.389 -19.678 -24.212 1.00 65.19 287 CYS A CA 1
ATOM 2408 C C . CYS A 1 287 ? -8.025 -20.622 -25.355 1.00 65.19 287 CYS A C 1
ATOM 2410 O O . CYS A 1 287 ? -8.306 -21.816 -25.255 1.00 65.19 287 CYS A O 1
ATOM 2412 N N . ASP A 1 288 ? -7.294 -20.116 -26.350 1.00 77.56 288 ASP A N 1
ATOM 2413 C CA . ASP A 1 288 ? -6.731 -20.889 -27.475 1.00 77.56 288 ASP A CA 1
ATOM 2414 C C . ASP A 1 288 ? -5.591 -21.843 -27.056 1.00 77.56 288 ASP A C 1
ATOM 2416 O O . ASP A 1 288 ? -4.777 -22.287 -27.864 1.00 77.56 288 ASP A O 1
ATOM 2420 N N . CYS A 1 289 ? -5.466 -22.129 -25.762 1.00 75.44 289 CYS A N 1
ATOM 2421 C CA . CYS A 1 289 ? -4.521 -23.107 -25.256 1.00 75.44 289 CYS A CA 1
ATOM 2422 C C . CYS A 1 289 ? -4.948 -24.526 -25.652 1.00 75.44 289 CYS A C 1
ATOM 2424 O O . CYS A 1 289 ? -6.127 -24.800 -25.832 1.00 75.44 289 CYS A O 1
ATOM 2426 N N . ASN A 1 290 ? -3.987 -25.447 -25.757 1.00 68.12 290 ASN A N 1
ATOM 2427 C CA . ASN A 1 290 ? -4.271 -26.869 -25.933 1.00 68.12 290 ASN A CA 1
ATOM 2428 C C . ASN A 1 290 ? -3.909 -27.622 -24.636 1.00 68.12 290 ASN A C 1
ATOM 2430 O O . ASN A 1 290 ? -2.728 -27.628 -24.271 1.00 68.12 290 ASN A O 1
ATOM 2434 N N . PRO A 1 291 ? -4.875 -28.211 -23.903 1.00 67.12 291 PRO A N 1
ATOM 2435 C CA . PRO A 1 291 ? -6.315 -28.244 -24.177 1.00 67.12 291 PRO A CA 1
ATOM 2436 C C . PRO A 1 291 ? -7.010 -26.895 -23.906 1.00 67.12 291 PRO A C 1
ATOM 2438 O O . PRO A 1 291 ? -6.542 -26.133 -23.046 1.00 67.12 291 PRO A O 1
ATOM 2441 N N . PRO A 1 292 ? -8.128 -26.608 -24.602 1.00 74.00 292 PRO A N 1
ATOM 2442 C CA . PRO A 1 292 ? -8.848 -25.346 -24.478 1.00 74.00 292 PRO A CA 1
ATOM 2443 C C . PRO A 1 292 ? -9.403 -25.189 -23.067 1.00 74.00 292 PRO A C 1
ATOM 2445 O O . PRO A 1 292 ? -10.054 -26.080 -22.522 1.00 74.00 292 PRO A O 1
ATOM 2448 N N . LYS A 1 293 ? -9.122 -24.036 -22.458 1.00 75.56 293 LYS A N 1
ATOM 2449 C CA . LYS A 1 293 ? -9.612 -23.681 -21.121 1.00 75.56 293 LYS A CA 1
ATOM 2450 C C . LYS A 1 293 ? -10.635 -22.567 -21.229 1.00 75.56 293 LYS A C 1
ATOM 2452 O O . LYS A 1 293 ? -10.502 -21.662 -22.047 1.00 75.56 293 LYS A O 1
ATOM 2457 N N . ILE A 1 294 ? -11.639 -22.623 -20.367 1.00 81.06 294 ILE A N 1
ATOM 2458 C CA . ILE A 1 294 ? -12.735 -21.661 -20.338 1.00 81.06 294 ILE A CA 1
ATOM 2459 C C . ILE A 1 294 ? -12.654 -20.882 -19.025 1.00 81.06 294 ILE A C 1
ATOM 2461 O O . ILE A 1 294 ? -12.564 -21.478 -17.953 1.00 81.06 294 ILE A O 1
ATOM 2465 N N . TYR A 1 295 ? -12.670 -19.552 -19.109 1.00 73.06 295 TYR A N 1
ATOM 2466 C CA . TYR A 1 295 ? -12.797 -18.665 -17.956 1.00 73.06 295 TYR A CA 1
ATOM 2467 C C . TYR A 1 295 ? -14.159 -17.977 -17.979 1.00 73.06 295 TYR A C 1
ATOM 2469 O O . TYR A 1 295 ? -14.460 -17.256 -18.925 1.00 73.06 295 TYR A O 1
ATOM 2477 N N . ASN A 1 296 ? -14.942 -18.154 -16.919 1.00 78.81 296 ASN A N 1
ATOM 2478 C CA . ASN A 1 296 ? -16.200 -17.442 -16.718 1.00 78.81 296 ASN A CA 1
ATOM 2479 C C . ASN A 1 296 ? -15.981 -16.342 -15.672 1.00 78.81 296 ASN A C 1
ATOM 2481 O O . ASN A 1 296 ? -15.471 -16.617 -14.585 1.00 78.81 296 ASN A O 1
ATOM 2485 N N . GLY A 1 297 ? -16.344 -15.105 -16.001 1.00 67.56 297 GLY A N 1
ATOM 2486 C CA . GLY A 1 297 ? -16.249 -13.949 -15.113 1.00 67.56 297 GLY A CA 1
ATOM 2487 C C . GLY A 1 297 ? -17.564 -13.179 -15.053 1.00 67.56 297 GLY A C 1
ATOM 2488 O O . GLY A 1 297 ? -18.348 -13.205 -15.994 1.00 67.56 297 GLY A O 1
ATOM 2489 N N . GLU A 1 298 ? -17.802 -12.476 -13.950 1.00 73.75 298 GLU A N 1
ATOM 2490 C CA . GLU A 1 298 ? -18.966 -11.607 -13.760 1.00 73.75 298 GLU A CA 1
ATOM 2491 C C . GLU A 1 298 ? -18.488 -10.185 -13.446 1.00 73.75 298 GLU A C 1
ATOM 2493 O O . GLU A 1 298 ? -17.590 -9.980 -12.622 1.00 73.75 298 GLU A O 1
ATOM 2498 N N . THR A 1 299 ? -19.083 -9.177 -14.084 1.00 63.47 299 THR A N 1
ATOM 2499 C CA . THR A 1 299 ? -18.797 -7.776 -13.753 1.00 63.47 299 THR A CA 1
ATOM 2500 C C . THR A 1 299 ? -19.630 -7.326 -12.548 1.00 63.47 299 THR A C 1
ATOM 2502 O O . THR A 1 299 ? -20.814 -7.029 -12.705 1.00 63.47 299 THR A O 1
ATOM 2505 N N . LYS A 1 300 ? -19.026 -7.199 -11.359 1.00 47.75 300 LYS A N 1
ATOM 2506 C CA . LYS A 1 300 ? -19.667 -6.511 -10.222 1.00 47.75 300 LYS A CA 1
ATOM 2507 C C . LYS A 1 300 ? -19.528 -4.995 -10.359 1.00 47.75 300 LYS A C 1
ATOM 2509 O O . LYS A 1 300 ? -18.416 -4.470 -10.430 1.00 47.75 300 LYS A O 1
ATOM 2514 N N . THR A 1 301 ? -20.644 -4.273 -10.338 1.00 41.97 301 THR A N 1
ATOM 2515 C CA . THR A 1 301 ? -20.654 -2.831 -10.059 1.00 41.97 301 THR A CA 1
ATOM 2516 C C . THR A 1 301 ? -20.228 -2.600 -8.612 1.00 41.97 301 THR A C 1
ATOM 2518 O O . THR A 1 301 ? -20.870 -3.114 -7.698 1.00 41.97 301 THR A O 1
ATOM 2521 N N . ARG A 1 302 ? -19.163 -1.817 -8.391 1.00 34.69 302 ARG A N 1
ATOM 2522 C CA . ARG A 1 302 ? -18.974 -1.134 -7.103 1.00 34.69 302 ARG A CA 1
ATOM 2523 C C . ARG A 1 302 ? -20.175 -0.200 -6.927 1.00 34.69 302 ARG A C 1
ATOM 2525 O O . ARG A 1 302 ? -20.340 0.698 -7.753 1.00 34.69 302 ARG A O 1
ATOM 2532 N N . GLN A 1 303 ? -21.029 -0.494 -5.948 1.00 29.98 303 GLN A N 1
ATOM 2533 C CA . GLN A 1 303 ? -21.984 0.478 -5.415 1.00 29.98 303 GLN A CA 1
ATOM 2534 C C . GLN A 1 303 ? -21.227 1.558 -4.646 1.00 29.98 303 GLN A C 1
ATOM 2536 O O . GLN A 1 303 ? -20.169 1.217 -4.066 1.00 29.98 303 GLN A O 1
#